Protein AF-A0A1V8UEJ9-F1 (afdb_monomer_lite)

Sequence (237 aa):
LPGARHLRNITELPPPSQLDIEWLPVLTHPNERILKLGNLIVNTSTPATTADAGTPSEKPKFSRFFSGNASKKRERLVLITSSARVIMAAAGGKEKKAKMDFSLHATGCSFRSFTNPQGLTAWCVDTRDKHITFEDPRATTSDPAGSKFSTQEWIEALESAREIAAAKSSVSGGSSLLEDSPADSLGGDAVPPMISQTRGMLRKDRGGGAIGVDDEGGGTKKRFSKRSSRSGLAAVF

Foldseek 3Di:
DDDDDDPPPPPDDPDADPVCVLLVVVQPDPPKHWLDKDKWFKWKDWPDDPPPPDDPDPDDPPPPPPPPCPRDGDIWIWTQMLLQKIFTHHPPSPDSDGPDMDHCPAPQWDKDWDQDPLRAIWMWITDPTIIMIIFHPPDDSVCNVVRVVVRVVVVVSSVNSVVSNVSVVVVVVPPPPPPPDPDDDDDDDDDDDDDDDDDDDDYDDDDDDDDDDDDDDDDDDDDDDDDDDDDDDDDDD

Secondary structure (DSSP, 8-state):
------------PPPPPHHHHHHGGG--STT--EEEEEEEEEEEE-------S--------STTTT-S-----EEEEEEEETTTEEEEEETTS-S--EEEEEETTSTT-EEEEEE-TTS-EEEEEE-SS-EEEEE-TT-BTTBHHHHHHHHHHHHHHHHHHHHHHHHHHHHHTT-TT------------------------------------------------------------

pLDDT: mean 72.81, std 24.84, range [32.22, 98.5]

Radius of gyration: 32.6 Å; chains: 1; bounding box: 106×45×96 Å

Structure (mmCIF, N/CA/C/O backbone):
data_AF-A0A1V8UEJ9-F1
#
_entry.id   AF-A0A1V8UEJ9-F1
#
loop_
_atom_site.group_PDB
_atom_site.id
_atom_site.type_symbol
_atom_site.label_atom_id
_atom_site.label_alt_id
_atom_site.label_comp_id
_atom_site.label_asym_id
_atom_site.label_entity_id
_atom_site.label_seq_id
_atom_site.pdbx_PDB_ins_code
_atom_site.Cartn_x
_atom_site.Cartn_y
_atom_site.Cartn_z
_atom_site.occupancy
_atom_site.B_iso_or_equiv
_atom_site.auth_seq_id
_atom_site.auth_comp_id
_atom_site.auth_asym_id
_atom_site.auth_atom_id
_atom_site.pdbx_PDB_model_num
ATOM 1 N N . LEU A 1 1 ? 11.192 19.772 -44.614 1.00 42.59 1 LEU A N 1
ATOM 2 C CA . LEU A 1 1 ? 10.786 18.455 -44.070 1.00 42.59 1 LEU A CA 1
ATOM 3 C C . LEU A 1 1 ? 10.689 18.604 -42.557 1.00 42.59 1 LEU A C 1
ATOM 5 O O . LEU A 1 1 ? 11.696 18.972 -41.963 1.00 42.59 1 LEU A O 1
ATOM 9 N N . PRO A 1 2 ? 9.497 18.491 -41.948 1.00 39.44 2 PRO A N 1
ATOM 10 C CA . PRO A 1 2 ? 9.334 18.783 -40.531 1.00 39.44 2 PRO A CA 1
ATOM 11 C C . PRO A 1 2 ? 9.970 17.669 -39.696 1.00 39.44 2 PRO A C 1
ATOM 13 O O . PRO A 1 2 ? 9.813 16.487 -39.995 1.00 39.44 2 PRO A O 1
ATOM 16 N N . GLY A 1 3 ? 10.727 18.083 -38.680 1.00 42.97 3 GLY A N 1
ATOM 17 C CA . GLY A 1 3 ? 11.513 17.219 -37.812 1.00 42.97 3 GLY A CA 1
ATOM 18 C C . GLY A 1 3 ? 10.667 16.163 -37.111 1.00 42.97 3 GLY A C 1
ATOM 19 O O . GLY A 1 3 ? 9.642 16.467 -36.496 1.00 42.97 3 GLY A O 1
ATOM 20 N N . ALA A 1 4 ? 11.139 14.921 -37.196 1.00 45.22 4 ALA A N 1
ATOM 21 C CA . ALA A 1 4 ? 10.639 13.808 -36.417 1.00 45.22 4 ALA A CA 1
ATOM 22 C C . ALA A 1 4 ? 10.665 14.190 -34.932 1.00 45.22 4 ALA A C 1
ATOM 24 O O . ALA A 1 4 ? 11.723 14.430 -34.346 1.00 45.22 4 ALA A O 1
ATOM 25 N N . ARG A 1 5 ? 9.476 14.279 -34.328 1.00 47.50 5 ARG A N 1
ATOM 26 C CA . ARG A 1 5 ? 9.332 14.387 -32.880 1.00 47.50 5 ARG A CA 1
ATOM 27 C C . ARG A 1 5 ? 9.938 13.130 -32.276 1.00 47.50 5 ARG A C 1
ATOM 29 O O . ARG A 1 5 ? 9.388 12.043 -32.398 1.00 47.50 5 ARG A O 1
ATOM 36 N N . HIS A 1 6 ? 11.093 13.293 -31.658 1.00 42.78 6 HIS A N 1
ATOM 37 C CA . HIS A 1 6 ? 11.748 12.263 -30.880 1.00 42.78 6 HIS A CA 1
ATOM 38 C C . HIS A 1 6 ? 10.795 11.815 -29.760 1.00 42.78 6 HIS A C 1
ATOM 40 O O . HIS A 1 6 ? 10.478 12.589 -28.855 1.00 42.78 6 HIS A O 1
ATOM 46 N N . LEU A 1 7 ? 10.286 10.586 -29.868 1.00 48.19 7 LEU A N 1
ATOM 47 C CA . LEU A 1 7 ? 9.413 9.948 -28.886 1.00 48.19 7 LEU A CA 1
ATOM 48 C C . LEU A 1 7 ? 10.224 9.621 -27.622 1.00 48.19 7 LEU A C 1
ATOM 50 O O . LEU A 1 7 ? 10.616 8.481 -27.393 1.00 48.19 7 LEU A O 1
ATOM 54 N N . ARG A 1 8 ? 10.487 10.629 -26.782 1.00 49.22 8 ARG A N 1
ATOM 55 C CA . ARG A 1 8 ? 11.002 10.439 -25.415 1.00 49.22 8 ARG A CA 1
ATOM 56 C C . ARG A 1 8 ? 9.865 10.080 -24.464 1.00 49.22 8 ARG A C 1
ATOM 58 O O . ARG A 1 8 ? 9.589 10.810 -23.524 1.00 49.22 8 ARG A O 1
ATOM 65 N N . ASN A 1 9 ? 9.206 8.955 -24.715 1.00 44.53 9 ASN A N 1
ATOM 66 C CA . ASN A 1 9 ? 8.225 8.392 -23.786 1.00 44.53 9 ASN A CA 1
ATOM 67 C C . ASN A 1 9 ? 8.615 6.973 -23.360 1.00 44.53 9 ASN A C 1
ATOM 69 O O . ASN A 1 9 ? 7.759 6.153 -23.044 1.00 44.53 9 ASN A O 1
ATOM 73 N N . ILE A 1 10 ? 9.918 6.690 -23.282 1.00 49.12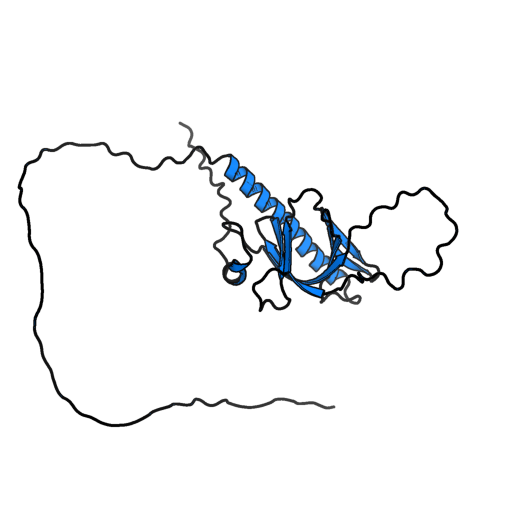 10 ILE A N 1
ATOM 74 C CA . ILE A 1 10 ? 10.381 5.707 -22.308 1.00 49.12 10 ILE A CA 1
ATOM 75 C C . ILE A 1 10 ? 10.173 6.412 -20.969 1.00 49.12 10 ILE A C 1
ATOM 77 O O . ILE A 1 10 ? 10.939 7.306 -20.615 1.00 49.12 10 ILE A O 1
ATOM 81 N N . THR A 1 11 ? 9.094 6.093 -20.254 1.00 56.47 11 THR A N 1
ATOM 82 C CA . THR A 1 11 ? 8.988 6.419 -18.828 1.00 56.47 11 THR A CA 1
ATOM 83 C C . THR A 1 11 ? 10.052 5.588 -18.117 1.00 56.47 11 THR A C 1
ATOM 85 O O . THR A 1 11 ? 9.772 4.517 -17.573 1.00 56.47 11 THR A O 1
ATOM 88 N N . GLU A 1 12 ? 11.306 6.014 -18.247 1.00 63.09 12 GLU A N 1
ATOM 89 C CA . GLU A 1 12 ? 12.455 5.361 -17.655 1.00 63.09 12 GLU A CA 1
ATOM 90 C C . GLU A 1 12 ? 12.319 5.564 -16.154 1.00 63.09 12 GLU A C 1
ATOM 92 O O . GLU A 1 12 ? 12.477 6.667 -15.628 1.00 63.09 12 GLU A O 1
ATOM 97 N N . LEU A 1 13 ? 11.906 4.501 -15.463 1.00 70.31 13 LEU A N 1
ATOM 98 C CA . LEU A 1 13 ? 11.942 4.498 -14.012 1.00 70.31 13 LEU A CA 1
ATOM 99 C C . LEU A 1 13 ? 13.371 4.804 -13.572 1.00 70.31 13 LEU A C 1
ATOM 101 O O . LEU A 1 13 ? 14.307 4.323 -14.220 1.00 70.31 13 LEU A O 1
ATOM 105 N N . PRO A 1 14 ? 13.551 5.541 -12.463 1.00 81.69 14 PRO A N 1
ATOM 106 C CA . PRO A 1 14 ? 14.883 5.841 -11.972 1.00 81.69 14 PRO A CA 1
ATOM 107 C C . PRO A 1 14 ? 15.704 4.548 -11.825 1.00 81.69 14 PRO A C 1
ATOM 109 O O . PRO A 1 14 ? 15.132 3.455 -11.643 1.00 81.69 14 PRO A O 1
ATOM 112 N N . PRO A 1 15 ? 17.044 4.641 -11.893 1.00 87.06 15 PRO A N 1
ATOM 113 C CA . PRO A 1 15 ? 17.915 3.512 -11.600 1.00 87.06 15 PRO A CA 1
ATOM 114 C C . PRO A 1 15 ? 17.491 2.807 -10.297 1.00 87.06 15 PRO A C 1
ATOM 116 O O . PRO A 1 15 ? 16.988 3.479 -9.391 1.00 87.06 15 PRO A O 1
ATOM 119 N N . PRO A 1 16 ? 17.641 1.471 -10.191 1.00 90.00 16 PRO A N 1
ATOM 120 C CA . PRO A 1 16 ? 17.267 0.742 -8.983 1.00 90.00 16 PRO A CA 1
ATOM 121 C C . PRO A 1 16 ? 17.910 1.364 -7.744 1.00 90.00 16 PRO A C 1
ATOM 123 O O . PRO A 1 16 ? 19.121 1.580 -7.697 1.00 90.00 16 PRO A O 1
ATOM 126 N N . SER A 1 17 ? 17.092 1.653 -6.742 1.00 93.44 17 SER A N 1
ATOM 127 C CA . SER A 1 17 ? 17.563 2.144 -5.455 1.00 93.44 17 SER A CA 1
ATOM 128 C C . SER A 1 17 ? 18.215 1.021 -4.644 1.00 93.44 17 SER A C 1
ATOM 130 O O . SER A 1 17 ? 18.014 -0.168 -4.905 1.00 93.44 17 SER A O 1
ATOM 132 N N . GLN A 1 18 ? 18.947 1.384 -3.588 1.00 93.94 18 GLN A N 1
ATOM 133 C CA . GLN A 1 18 ? 19.490 0.398 -2.649 1.00 93.94 18 GLN A CA 1
ATOM 134 C C . GLN A 1 18 ? 18.387 -0.469 -2.019 1.00 93.94 18 GLN A C 1
ATOM 136 O O . GLN A 1 18 ? 18.597 -1.661 -1.807 1.00 93.94 18 GLN A O 1
ATOM 141 N N . LEU A 1 19 ? 17.213 0.115 -1.749 1.00 94.00 19 LEU A N 1
ATOM 142 C CA . LEU A 1 19 ? 16.059 -0.618 -1.224 1.00 94.00 19 LEU A CA 1
ATOM 143 C C . LEU A 1 19 ? 15.544 -1.643 -2.234 1.00 94.00 19 LEU A C 1
ATOM 145 O O . LEU A 1 19 ? 15.238 -2.766 -1.842 1.00 94.00 19 LEU A O 1
ATOM 149 N N . ASP A 1 20 ? 15.496 -1.288 -3.521 1.00 95.19 20 ASP A N 1
ATOM 150 C CA . ASP A 1 20 ? 15.096 -2.225 -4.574 1.00 95.19 20 ASP A CA 1
ATOM 151 C C . ASP A 1 20 ? 16.034 -3.427 -4.602 1.00 95.19 20 ASP A C 1
ATOM 153 O O . ASP A 1 20 ? 15.564 -4.559 -4.588 1.00 95.19 20 ASP A O 1
ATOM 157 N N . ILE A 1 21 ? 17.349 -3.176 -4.554 1.00 94.94 21 ILE A N 1
ATOM 158 C CA . ILE A 1 21 ? 18.391 -4.212 -4.546 1.00 94.94 21 ILE A CA 1
ATOM 159 C C . ILE A 1 21 ? 18.230 -5.140 -3.336 1.00 94.94 21 ILE A C 1
ATOM 161 O O . ILE A 1 21 ? 18.253 -6.363 -3.470 1.00 94.94 21 ILE A O 1
ATOM 165 N N . GLU A 1 22 ? 18.036 -4.565 -2.150 1.00 95.88 22 GLU A N 1
ATOM 166 C CA . GLU A 1 22 ? 17.888 -5.311 -0.897 1.00 95.88 22 GLU A CA 1
ATOM 167 C C . GLU A 1 22 ? 16.649 -6.223 -0.892 1.00 95.88 22 GLU A C 1
ATOM 169 O O . GLU A 1 22 ? 16.641 -7.281 -0.259 1.00 95.88 22 GLU A O 1
ATOM 174 N N . TRP A 1 23 ? 15.592 -5.809 -1.588 1.00 96.62 23 TRP A N 1
ATOM 175 C CA . TRP A 1 23 ? 14.312 -6.508 -1.657 1.00 96.62 23 TRP A CA 1
ATOM 176 C C . TRP A 1 23 ? 14.087 -7.250 -2.978 1.00 96.62 23 TRP A C 1
ATOM 178 O O . TRP A 1 23 ? 13.028 -7.855 -3.143 1.00 96.62 23 TRP A O 1
ATOM 188 N N 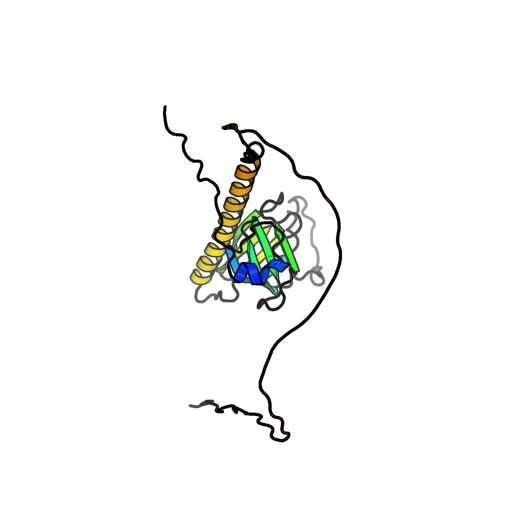. LEU A 1 24 ? 15.092 -7.317 -3.861 1.00 95.00 24 LEU A N 1
ATOM 189 C CA . LEU A 1 24 ? 15.041 -8.064 -5.125 1.00 95.00 24 LEU A CA 1
ATOM 190 C C . LEU A 1 24 ? 14.421 -9.467 -5.010 1.00 95.00 24 LEU A C 1
ATOM 192 O O . LEU A 1 24 ? 13.624 -9.800 -5.881 1.00 95.00 24 LEU A O 1
ATOM 196 N N . PRO A 1 25 ? 14.677 -10.283 -3.961 1.00 95.94 25 PRO A N 1
ATOM 197 C CA . PRO A 1 25 ? 14.089 -11.622 -3.861 1.00 95.94 25 PRO A CA 1
ATOM 198 C C . PRO A 1 25 ? 12.552 -11.681 -3.873 1.00 95.94 25 PRO A C 1
ATOM 200 O O . PRO A 1 25 ? 11.995 -12.752 -4.106 1.00 95.94 25 PRO A O 1
ATOM 203 N N . VAL A 1 26 ? 11.854 -10.570 -3.597 1.00 96.75 26 VAL A N 1
ATOM 204 C CA . VAL A 1 26 ? 10.381 -10.489 -3.668 1.00 96.75 26 VAL A CA 1
ATOM 205 C C . VAL A 1 26 ? 9.871 -9.643 -4.843 1.00 96.75 26 VAL A C 1
ATOM 207 O O . VAL A 1 26 ? 8.667 -9.647 -5.125 1.00 96.75 26 VAL A O 1
ATOM 210 N N . LEU A 1 27 ? 10.766 -8.939 -5.542 1.00 96.31 27 LEU A N 1
ATOM 211 C CA . LEU A 1 27 ? 10.461 -8.183 -6.754 1.00 96.31 27 LEU A CA 1
ATOM 212 C C . LEU A 1 27 ? 10.552 -9.140 -7.946 1.00 96.31 27 LEU A C 1
ATOM 214 O O . LEU A 1 27 ? 11.633 -9.557 -8.350 1.00 96.31 27 LEU A O 1
ATOM 218 N N . THR A 1 28 ? 9.401 -9.549 -8.469 1.00 94.69 28 THR A N 1
ATOM 219 C CA . THR A 1 28 ? 9.308 -10.623 -9.471 1.00 94.69 28 THR A CA 1
ATOM 220 C C . THR A 1 28 ? 9.119 -10.101 -10.889 1.00 94.69 28 THR A C 1
ATOM 222 O O . THR A 1 28 ? 9.133 -10.891 -11.829 1.00 94.69 28 THR A O 1
ATOM 225 N N . HIS A 1 29 ? 8.936 -8.789 -11.060 1.00 92.12 29 HIS A N 1
ATOM 226 C CA . HIS A 1 29 ? 8.740 -8.167 -12.365 1.00 92.12 29 HIS A CA 1
ATOM 227 C C . HIS A 1 29 ? 10.010 -7.436 -12.823 1.00 92.12 29 HIS A C 1
ATOM 229 O O . HIS A 1 29 ? 10.740 -6.868 -12.004 1.00 92.12 29 HIS A O 1
ATOM 235 N N . PRO A 1 30 ? 10.278 -7.396 -14.140 1.00 88.25 30 PRO A N 1
ATOM 236 C CA . PRO A 1 30 ? 11.409 -6.650 -14.670 1.00 88.25 30 PRO A CA 1
ATOM 237 C C . PRO A 1 30 ? 11.233 -5.157 -14.386 1.00 88.25 30 PRO A C 1
ATOM 239 O O . PRO A 1 30 ? 10.143 -4.600 -14.539 1.00 88.25 30 PRO A O 1
ATOM 242 N N . ASN A 1 31 ? 12.319 -4.496 -13.981 1.00 88.88 31 ASN A N 1
ATOM 243 C CA . ASN A 1 31 ? 12.317 -3.071 -13.640 1.00 88.88 31 ASN A CA 1
ATOM 244 C C . ASN A 1 31 ? 11.238 -2.680 -12.608 1.00 88.88 31 ASN A C 1
ATOM 246 O O . ASN A 1 31 ? 10.694 -1.571 -12.632 1.00 88.88 31 ASN A O 1
ATOM 250 N N . GLU A 1 32 ? 10.911 -3.598 -11.698 1.00 93.81 32 GLU A N 1
ATOM 251 C CA . GLU A 1 32 ? 10.069 -3.311 -10.543 1.00 93.81 32 GLU A CA 1
ATOM 252 C C . GLU A 1 32 ? 10.840 -2.402 -9.569 1.00 93.81 32 GLU A C 1
ATOM 254 O O . GLU A 1 32 ? 12.060 -2.511 -9.410 1.00 93.81 32 GLU A O 1
ATOM 259 N N . ARG A 1 33 ? 10.133 -1.431 -8.990 1.00 95.38 33 ARG A N 1
ATOM 260 C CA . ARG A 1 33 ? 10.658 -0.444 -8.035 1.00 95.38 33 ARG A CA 1
ATOM 261 C C . ARG A 1 33 ? 9.722 -0.362 -6.850 1.00 95.38 33 ARG A C 1
ATOM 263 O O . ARG A 1 33 ? 8.510 -0.438 -7.040 1.00 95.38 33 ARG A O 1
ATOM 270 N N . ILE A 1 34 ? 10.261 -0.175 -5.660 1.00 97.19 34 ILE A N 1
ATOM 271 C CA . ILE A 1 34 ? 9.509 0.050 -4.434 1.00 97.19 34 ILE A CA 1
ATOM 272 C C . ILE A 1 34 ? 9.177 1.538 -4.353 1.00 97.19 34 ILE A C 1
ATOM 274 O O . ILE A 1 34 ? 10.065 2.382 -4.301 1.00 97.19 34 ILE A O 1
ATOM 278 N N . LEU A 1 35 ? 7.885 1.855 -4.346 1.00 96.62 35 LEU A N 1
ATOM 279 C CA . LEU A 1 35 ? 7.382 3.228 -4.269 1.00 96.62 35 LEU A CA 1
ATOM 280 C C . LEU A 1 35 ? 7.164 3.668 -2.822 1.00 96.62 35 LEU A C 1
ATOM 282 O O . LEU A 1 35 ? 7.431 4.810 -2.463 1.00 96.62 35 LEU A O 1
ATOM 286 N N . LYS A 1 36 ? 6.688 2.749 -1.977 1.00 97.62 36 LYS A N 1
ATOM 287 C CA . LYS A 1 36 ? 6.493 2.988 -0.545 1.00 97.62 36 LYS A CA 1
ATOM 288 C C . LYS A 1 36 ? 6.748 1.706 0.232 1.00 97.62 36 LYS A C 1
ATOM 290 O O . LYS A 1 36 ? 6.365 0.621 -0.205 1.00 97.62 36 LYS A O 1
ATOM 295 N N . LEU A 1 37 ? 7.405 1.842 1.378 1.00 97.50 37 LEU A N 1
ATOM 296 C CA . LEU A 1 37 ? 7.761 0.743 2.268 1.00 97.50 37 LEU A CA 1
ATOM 297 C C . LEU A 1 37 ? 7.589 1.193 3.719 1.00 97.50 37 LEU A C 1
ATOM 299 O O . LEU A 1 37 ? 8.044 2.272 4.090 1.00 97.50 37 LEU A O 1
ATOM 303 N N . GLY A 1 38 ? 6.950 0.370 4.548 1.00 97.88 38 GLY A N 1
ATOM 304 C CA . GLY A 1 38 ? 6.745 0.698 5.958 1.00 97.88 38 GLY A CA 1
ATOM 305 C C . GLY A 1 38 ? 6.062 -0.411 6.746 1.00 97.88 38 GLY A C 1
ATOM 306 O O . GLY A 1 38 ? 5.423 -1.292 6.172 1.00 97.88 38 GLY A O 1
ATOM 307 N N . ASN A 1 39 ? 6.224 -0.393 8.070 1.00 97.75 39 ASN A N 1
ATOM 308 C CA . ASN A 1 39 ? 5.518 -1.326 8.944 1.00 97.75 39 ASN A CA 1
ATOM 309 C C . ASN A 1 39 ? 4.078 -0.849 9.150 1.00 97.75 39 ASN A C 1
ATOM 311 O O . ASN A 1 39 ? 3.858 0.310 9.492 1.00 97.75 39 ASN A O 1
ATOM 315 N N . LEU A 1 40 ? 3.119 -1.755 8.979 1.00 97.88 40 LEU A N 1
ATOM 316 C CA . LEU A 1 40 ? 1.701 -1.521 9.229 1.00 97.88 40 LEU A CA 1
ATOM 317 C C . LEU A 1 40 ? 1.122 -2.658 10.065 1.00 97.88 40 LEU A C 1
ATOM 319 O O . LEU A 1 40 ? 1.559 -3.811 9.977 1.00 97.88 40 LEU A O 1
ATOM 323 N N . ILE A 1 41 ? 0.104 -2.343 10.857 1.00 97.19 41 ILE A N 1
ATOM 324 C CA . ILE A 1 41 ? -0.739 -3.349 11.493 1.00 97.19 41 ILE A CA 1
ATOM 325 C C . ILE A 1 41 ? -1.719 -3.839 10.430 1.00 97.19 41 ILE A C 1
ATOM 327 O O . ILE A 1 41 ? -2.565 -3.086 9.953 1.00 97.19 41 ILE A O 1
ATOM 331 N N . VAL A 1 42 ? -1.595 -5.110 10.055 1.00 97.06 42 VAL A N 1
ATOM 332 C CA . VAL A 1 42 ? -2.415 -5.736 9.018 1.00 97.06 42 VAL A CA 1
ATOM 333 C C . VAL A 1 42 ? -3.435 -6.659 9.651 1.00 97.06 42 VAL A C 1
ATOM 335 O O . VAL A 1 42 ? -3.087 -7.531 10.452 1.00 97.06 42 VAL A O 1
ATOM 338 N N . ASN A 1 43 ? -4.688 -6.508 9.241 1.00 95.50 43 ASN A N 1
ATOM 339 C CA . ASN A 1 43 ? -5.751 -7.445 9.548 1.00 95.50 43 ASN A CA 1
ATOM 340 C C . ASN A 1 43 ? -6.262 -8.097 8.265 1.00 95.50 43 ASN A C 1
ATOM 342 O O . ASN A 1 43 ? -6.515 -7.407 7.286 1.00 95.50 43 ASN A O 1
ATOM 346 N N . THR A 1 44 ? -6.458 -9.412 8.265 1.00 93.38 44 THR A N 1
ATOM 347 C CA . THR A 1 44 ? -7.014 -10.132 7.112 1.00 93.38 44 THR A CA 1
ATOM 348 C C . THR A 1 44 ? -8.260 -10.883 7.542 1.00 93.38 44 THR A C 1
ATOM 350 O O . THR A 1 44 ? -8.227 -11.660 8.497 1.00 93.38 44 THR A O 1
ATOM 353 N N . SER A 1 45 ? -9.349 -10.666 6.817 1.00 90.69 45 SER A N 1
ATOM 354 C CA . SER A 1 45 ? -10.640 -11.324 7.008 1.00 90.69 45 SER A CA 1
ATOM 355 C C . SER A 1 45 ? -11.201 -11.769 5.660 1.00 90.69 45 SER A C 1
ATOM 357 O O . SER A 1 45 ? -10.704 -11.359 4.613 1.00 90.69 45 SER A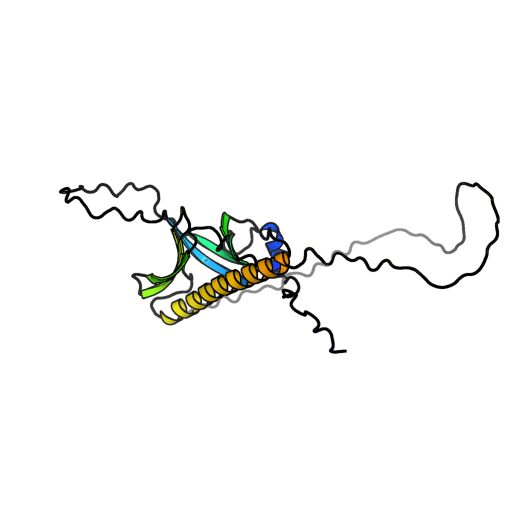 O 1
ATOM 359 N N . THR A 1 46 ? -12.206 -12.638 5.660 1.00 85.44 46 THR A N 1
ATOM 360 C CA . THR A 1 46 ? -12.991 -12.905 4.450 1.00 85.44 46 THR A CA 1
ATOM 361 C C . THR A 1 46 ? -13.905 -11.710 4.178 1.00 85.44 46 THR A C 1
ATOM 363 O O . THR A 1 46 ? -14.437 -11.152 5.143 1.00 85.44 46 THR A O 1
ATOM 366 N N . PRO A 1 47 ? -14.117 -11.315 2.912 1.00 72.94 47 PRO A N 1
ATOM 367 C CA . PRO A 1 47 ? -15.057 -10.257 2.586 1.00 72.94 47 PRO A CA 1
ATOM 368 C C . PRO A 1 47 ? -16.434 -10.647 3.124 1.00 72.94 47 PRO A C 1
ATOM 370 O O . PRO A 1 47 ? -16.847 -11.806 3.028 1.00 72.94 47 PRO A O 1
ATOM 373 N N . ALA A 1 48 ? -17.121 -9.696 3.753 1.00 64.38 48 ALA A N 1
ATOM 374 C CA . ALA A 1 48 ? -18.477 -9.925 4.216 1.00 64.38 48 ALA A CA 1
ATOM 375 C C . ALA A 1 48 ? -19.353 -10.170 2.983 1.00 64.38 48 ALA A C 1
ATOM 377 O O . ALA A 1 48 ? -19.612 -9.250 2.212 1.00 64.38 48 ALA A O 1
ATOM 378 N N . THR A 1 49 ? -19.804 -11.408 2.781 1.00 53.81 49 THR A N 1
ATOM 379 C CA . THR A 1 49 ? -20.940 -11.662 1.898 1.00 53.81 49 THR A CA 1
ATOM 380 C C . THR A 1 49 ? -22.093 -10.841 2.449 1.00 53.81 49 THR A C 1
ATOM 382 O O . THR A 1 49 ? -22.511 -11.070 3.586 1.00 53.81 49 THR A O 1
ATOM 385 N N . THR A 1 50 ? -22.564 -9.860 1.682 1.00 49.09 50 THR A N 1
ATOM 386 C CA . THR A 1 50 ? -23.839 -9.192 1.932 1.00 49.09 50 THR A CA 1
ATOM 387 C C . THR A 1 50 ? -24.894 -10.285 2.030 1.00 49.09 50 THR A C 1
ATOM 389 O O . THR A 1 50 ? -25.298 -10.853 1.017 1.00 49.09 50 THR A O 1
ATOM 392 N N . ALA A 1 51 ? -25.253 -10.665 3.257 1.00 46.03 51 ALA A N 1
ATOM 393 C CA . ALA A 1 51 ? -26.381 -11.540 3.493 1.00 46.03 51 ALA A CA 1
ATOM 394 C C . ALA A 1 51 ? -27.602 -10.787 2.974 1.00 46.03 51 ALA A C 1
ATOM 396 O O . ALA A 1 51 ? -27.886 -9.677 3.426 1.00 46.03 51 ALA A O 1
ATOM 397 N N . ASP A 1 52 ? -28.236 -11.374 1.969 1.00 38.84 52 ASP A N 1
ATOM 398 C CA . ASP A 1 52 ? -29.445 -10.866 1.355 1.00 38.84 52 ASP A CA 1
ATOM 399 C C . ASP A 1 52 ? -30.487 -10.578 2.446 1.00 38.84 52 ASP A C 1
ATOM 401 O O . ASP A 1 52 ? -30.758 -11.406 3.325 1.00 38.84 52 ASP A O 1
ATOM 405 N N . ALA A 1 53 ? -30.996 -9.351 2.448 1.00 48.50 53 ALA A N 1
ATOM 406 C CA . ALA A 1 53 ? -31.947 -8.870 3.431 1.00 48.50 53 ALA A CA 1
ATOM 407 C C . ALA A 1 53 ? -33.326 -9.443 3.096 1.00 48.50 53 ALA A C 1
ATOM 409 O O . ALA A 1 53 ? -34.113 -8.821 2.390 1.00 48.50 53 ALA A O 1
ATOM 410 N N . GLY A 1 54 ? -33.631 -10.638 3.600 1.00 43.69 54 GLY A N 1
ATOM 411 C CA . GLY A 1 54 ? -34.919 -11.253 3.303 1.00 43.69 54 GLY A CA 1
ATOM 412 C C . GLY A 1 54 ? -35.187 -12.557 4.032 1.00 43.69 54 GLY A C 1
ATOM 413 O O . GLY A 1 54 ? -35.313 -13.587 3.388 1.00 43.69 54 GLY A O 1
ATOM 414 N N . THR A 1 55 ? -35.268 -12.537 5.366 1.00 36.81 55 THR A N 1
ATOM 415 C CA . THR A 1 55 ? -36.153 -13.421 6.163 1.00 36.81 55 THR A CA 1
ATOM 416 C C . THR A 1 55 ? -36.035 -13.081 7.658 1.00 36.81 55 THR A C 1
ATOM 418 O O . THR A 1 55 ? -34.938 -13.151 8.216 1.00 36.81 55 THR A O 1
ATOM 421 N N . PRO A 1 56 ? -37.133 -12.725 8.355 1.00 46.62 56 PRO A N 1
ATOM 422 C CA . PRO A 1 56 ? -37.110 -12.511 9.795 1.00 46.62 56 PRO A CA 1
ATOM 423 C C . PRO A 1 56 ? -37.212 -13.873 10.492 1.00 46.62 56 PRO A C 1
ATOM 425 O O . PRO A 1 56 ? -38.289 -14.309 10.883 1.00 46.62 56 PRO A O 1
ATOM 428 N N . SER A 1 57 ? -36.091 -14.583 10.619 1.00 40.47 57 SER A N 1
ATOM 429 C CA . SER A 1 57 ? -36.025 -15.755 11.494 1.00 40.47 57 SER A CA 1
ATOM 430 C C . SER A 1 57 ? -35.715 -15.295 12.910 1.00 40.47 57 SER A C 1
ATOM 432 O O . SER A 1 57 ? -34.609 -14.836 13.209 1.00 40.47 57 SER A O 1
ATOM 434 N N . GLU A 1 58 ? -36.703 -15.439 13.786 1.00 45.19 58 GLU A N 1
ATOM 435 C CA . GLU A 1 58 ? -36.567 -15.254 15.221 1.00 45.19 58 GLU A CA 1
ATOM 436 C C . GLU A 1 58 ? -35.352 -16.013 15.780 1.00 45.19 58 GLU A C 1
ATOM 438 O O . GLU A 1 58 ? -35.186 -17.209 15.561 1.00 45.19 58 GLU A O 1
ATOM 443 N N . LYS A 1 59 ? -34.526 -15.280 16.537 1.00 52.69 59 LYS A N 1
ATOM 444 C CA . LYS A 1 59 ? -33.457 -15.744 17.440 1.00 52.69 59 LYS A CA 1
ATOM 445 C C . LYS A 1 59 ? -32.431 -16.739 16.865 1.00 52.69 59 LYS A C 1
ATOM 447 O O . LYS A 1 59 ? -32.677 -17.942 16.832 1.00 52.69 59 LYS A O 1
ATOM 452 N N . PRO A 1 60 ? -31.155 -16.319 16.807 1.00 47.91 60 PRO A N 1
ATOM 453 C CA . PRO A 1 60 ? -30.054 -17.207 17.128 1.00 47.91 60 PRO A CA 1
ATOM 454 C C . PRO A 1 60 ? -29.425 -16.799 18.461 1.00 47.91 60 PRO A C 1
ATOM 456 O O . PRO A 1 60 ? -28.732 -15.790 18.596 1.00 47.91 60 PRO A O 1
ATOM 459 N N . LYS A 1 61 ? -29.685 -17.657 19.448 1.00 51.44 61 LYS A N 1
ATOM 460 C CA . LYS A 1 61 ? -28.945 -17.828 20.701 1.00 51.44 61 LYS A CA 1
ATOM 461 C C . LYS A 1 61 ? -27.431 -17.800 20.433 1.00 51.44 61 LYS A C 1
ATOM 463 O O . LYS A 1 61 ? -26.983 -18.540 19.568 1.00 51.44 61 LYS A O 1
ATOM 468 N N . PHE A 1 62 ? -26.685 -16.967 21.168 1.00 52.25 62 PHE A N 1
ATOM 469 C CA . PHE A 1 62 ? -25.266 -17.053 21.591 1.00 52.25 62 PHE A CA 1
ATOM 470 C C . PHE A 1 62 ? -24.246 -17.961 20.842 1.00 52.25 62 PHE A C 1
ATOM 472 O O . PHE A 1 62 ? -23.275 -18.418 21.436 1.00 52.25 62 PHE A O 1
ATOM 479 N N . SER A 1 63 ? -24.365 -18.178 19.534 1.00 49.69 63 SER A N 1
ATOM 480 C CA . SER A 1 63 ? -23.472 -19.041 18.746 1.00 49.69 63 SER A CA 1
ATOM 481 C C . SER A 1 63 ? -22.448 -18.222 17.952 1.00 49.69 63 SER A C 1
ATOM 483 O O . SER A 1 63 ? -22.372 -18.315 16.727 1.00 49.69 63 SER A O 1
ATOM 485 N N . ARG A 1 64 ? -21.665 -17.372 18.630 1.00 54.56 64 ARG A N 1
ATOM 486 C CA . ARG A 1 64 ? -20.527 -16.665 17.998 1.00 54.56 64 ARG A CA 1
ATOM 487 C C . ARG A 1 64 ? -19.210 -16.707 18.777 1.00 54.56 64 ARG A C 1
ATOM 489 O O . ARG A 1 64 ? -18.246 -16.090 18.340 1.00 54.56 64 ARG A O 1
ATOM 496 N N . PHE A 1 65 ? -19.108 -17.500 19.843 1.00 49.56 65 PHE A N 1
ATOM 497 C CA . PHE A 1 65 ? -17.869 -17.617 20.630 1.00 49.56 65 PHE A CA 1
ATOM 498 C C . PHE A 1 65 ? -16.950 -18.798 20.251 1.00 49.56 65 PHE A C 1
ATOM 500 O O . PHE A 1 65 ? -16.072 -19.145 21.027 1.00 49.56 65 PHE A O 1
ATOM 507 N N . PHE A 1 66 ? -17.077 -19.362 19.038 1.00 46.22 66 PHE A N 1
ATOM 508 C CA . PHE A 1 66 ? -16.099 -20.312 18.462 1.00 46.22 66 PHE A CA 1
ATOM 509 C C . PHE A 1 66 ? -15.851 -20.100 16.952 1.00 46.22 66 PHE A C 1
ATOM 511 O O . PHE A 1 66 ? -15.573 -21.042 16.214 1.00 46.22 66 PHE A O 1
ATOM 518 N N . SER A 1 67 ? -15.939 -18.856 16.463 1.00 43.56 67 SER A N 1
ATOM 519 C CA . SER A 1 67 ? -15.519 -18.530 15.090 1.00 43.56 67 SER A CA 1
ATOM 520 C C . SER A 1 67 ? -13.987 -18.470 15.020 1.00 43.56 67 SER A C 1
ATOM 522 O O . SER A 1 67 ? -13.367 -17.466 15.369 1.00 43.56 67 SER A O 1
ATOM 524 N N . GLY A 1 68 ? -13.371 -19.577 14.604 1.00 41.06 68 GLY A N 1
ATOM 525 C CA . GLY A 1 68 ? -11.923 -19.821 14.554 1.00 41.06 68 GLY A CA 1
ATOM 526 C C . GLY A 1 68 ? -11.090 -18.948 13.605 1.00 41.06 68 GLY A C 1
ATOM 527 O O . GLY A 1 68 ? -9.918 -19.250 13.417 1.00 41.06 68 GLY A O 1
ATOM 528 N N . ASN A 1 69 ? -11.627 -17.848 13.072 1.00 42.25 69 ASN A N 1
ATOM 529 C CA . ASN A 1 69 ? -10.869 -16.838 12.330 1.00 42.25 69 ASN A CA 1
ATOM 530 C C . ASN A 1 69 ? -11.019 -15.458 12.986 1.00 42.25 69 ASN A C 1
ATOM 532 O O . ASN A 1 69 ? -11.357 -14.481 12.320 1.00 42.25 69 ASN A O 1
ATOM 536 N N . ALA A 1 70 ? -10.741 -15.357 14.292 1.00 44.16 70 ALA A N 1
ATOM 537 C CA . ALA A 1 70 ? -10.377 -14.071 14.882 1.00 44.16 70 ALA A CA 1
ATOM 538 C C . ALA A 1 70 ? -9.251 -13.493 14.018 1.00 44.16 70 ALA A C 1
ATOM 540 O O . ALA A 1 70 ? -8.148 -14.045 13.969 1.00 44.16 70 ALA A O 1
ATOM 541 N N . SER A 1 71 ? -9.577 -12.460 13.247 1.00 56.53 71 SER A N 1
ATOM 542 C CA . SER A 1 71 ? -8.703 -11.844 12.266 1.00 56.53 71 SER A CA 1
ATOM 543 C C . SER A 1 71 ? -7.462 -11.351 13.016 1.00 56.53 71 SER A C 1
ATOM 545 O O . SER A 1 71 ? -7.511 -10.375 13.768 1.00 56.53 71 SER A O 1
ATOM 547 N N . LYS A 1 72 ? -6.376 -12.135 12.957 1.00 76.00 72 LYS A N 1
ATOM 548 C CA . LYS A 1 72 ? -5.173 -11.869 13.748 1.00 76.00 72 LYS A CA 1
ATOM 549 C C . LYS A 1 72 ? -4.534 -10.616 13.170 1.00 76.00 72 LYS A C 1
ATOM 551 O O . LYS A 1 72 ? -3.846 -10.715 12.155 1.00 76.00 72 LYS A O 1
ATOM 556 N N . LYS A 1 73 ? -4.736 -9.477 13.838 1.00 91.00 73 LYS A N 1
ATOM 557 C CA . LYS A 1 73 ? -3.932 -8.273 13.625 1.00 91.00 73 LYS A CA 1
ATOM 558 C C . LYS A 1 73 ? -2.467 -8.651 13.808 1.00 91.00 73 LYS A C 1
ATOM 560 O O . LYS A 1 73 ? -2.086 -9.221 14.832 1.00 91.00 73 LYS A O 1
ATOM 565 N N . ARG A 1 74 ? -1.649 -8.401 12.794 1.00 95.19 74 ARG A N 1
ATOM 566 C CA . ARG A 1 74 ? -0.213 -8.662 12.840 1.00 95.19 74 ARG A CA 1
ATOM 567 C C . ARG A 1 74 ? 0.526 -7.509 12.204 1.00 95.19 74 ARG A C 1
ATOM 569 O O . ARG A 1 74 ? 0.161 -7.065 11.123 1.00 95.19 74 ARG A O 1
ATOM 576 N N . GLU A 1 75 ? 1.618 -7.101 12.825 1.00 96.62 75 GLU A N 1
ATOM 577 C CA . GLU A 1 75 ? 2.532 -6.168 12.188 1.00 96.62 75 GLU A CA 1
ATOM 578 C C . GLU A 1 75 ? 3.217 -6.841 10.988 1.00 96.62 75 GLU A C 1
ATOM 580 O O . GLU A 1 75 ? 3.645 -8.008 11.042 1.00 96.62 75 GLU A O 1
ATOM 585 N N . ARG A 1 76 ? 3.266 -6.125 9.869 1.00 97.38 76 ARG A N 1
ATOM 586 C CA . ARG A 1 76 ? 3.891 -6.548 8.615 1.00 97.38 76 ARG A CA 1
ATOM 587 C C . ARG A 1 76 ? 4.662 -5.389 8.030 1.00 97.38 76 ARG A C 1
ATOM 589 O O . ARG A 1 76 ? 4.217 -4.252 8.122 1.00 97.38 76 ARG A O 1
ATOM 596 N N . LEU A 1 77 ? 5.767 -5.704 7.368 1.00 98.06 77 LEU A N 1
ATOM 597 C CA . LEU A 1 77 ? 6.373 -4.747 6.462 1.00 98.06 77 LEU A CA 1
ATOM 598 C C . LEU A 1 77 ? 5.610 -4.799 5.139 1.00 98.06 77 LEU A C 1
ATOM 600 O O . LEU A 1 77 ? 5.518 -5.865 4.530 1.00 98.06 77 LEU A O 1
ATOM 604 N N . VAL A 1 78 ? 5.049 -3.672 4.723 1.00 98.38 78 VAL A N 1
ATOM 605 C CA . VAL A 1 78 ? 4.246 -3.531 3.508 1.00 98.38 78 VAL A CA 1
ATOM 606 C C . VAL A 1 78 ? 5.056 -2.771 2.471 1.00 98.38 78 VAL A C 1
ATOM 608 O O . VAL A 1 78 ? 5.631 -1.729 2.780 1.00 98.38 78 VAL A O 1
ATOM 611 N N . LEU A 1 79 ? 5.110 -3.311 1.257 1.00 98.50 79 LEU A N 1
ATOM 612 C CA . LEU A 1 79 ? 5.768 -2.723 0.101 1.00 98.50 79 LEU A CA 1
ATOM 613 C C . LEU A 1 79 ? 4.722 -2.489 -0.987 1.00 98.50 79 LEU A C 1
ATOM 615 O O . LEU A 1 79 ? 3.978 -3.409 -1.329 1.00 98.50 79 LEU A O 1
ATOM 619 N N . ILE A 1 80 ? 4.701 -1.287 -1.550 1.00 98.31 80 ILE A N 1
ATOM 620 C CA . ILE A 1 80 ? 3.966 -0.963 -2.775 1.00 98.31 80 ILE A CA 1
ATOM 621 C C . ILE A 1 80 ? 4.979 -0.852 -3.905 1.00 98.31 80 ILE A C 1
ATOM 623 O O . ILE A 1 80 ? 5.965 -0.123 -3.774 1.00 98.31 80 ILE A O 1
ATOM 627 N N . THR A 1 81 ? 4.746 -1.559 -5.009 1.00 97.81 81 THR A N 1
ATOM 628 C CA . THR A 1 81 ? 5.684 -1.603 -6.136 1.00 97.81 81 THR A CA 1
ATOM 629 C C . THR A 1 81 ? 5.136 -0.954 -7.405 1.00 97.81 81 THR A C 1
ATOM 631 O O . THR A 1 81 ? 3.928 -0.884 -7.626 1.00 97.81 81 THR A O 1
ATOM 634 N N . SER A 1 82 ? 6.039 -0.549 -8.300 1.00 96.06 82 SER A N 1
ATOM 635 C CA . SER A 1 82 ? 5.747 0.039 -9.615 1.00 96.06 82 SER A CA 1
ATOM 636 C C . SER A 1 82 ? 5.111 -0.927 -10.625 1.00 96.06 82 SER A C 1
ATOM 638 O O . SER A 1 82 ? 4.876 -0.548 -11.772 1.00 96.06 82 SER A O 1
ATOM 640 N N . SER A 1 83 ? 4.856 -2.173 -10.220 1.00 95.88 83 SER A N 1
ATOM 641 C CA . SER A 1 83 ? 4.086 -3.170 -10.974 1.00 95.88 83 SER A CA 1
ATOM 642 C C . SER A 1 83 ? 2.655 -3.309 -10.439 1.00 95.88 83 SER A C 1
ATOM 644 O O . SER A 1 83 ? 1.999 -4.320 -10.687 1.00 95.88 83 SER A O 1
ATOM 646 N N . ALA A 1 84 ? 2.174 -2.314 -9.682 1.00 97.06 84 ALA A N 1
ATOM 647 C CA . ALA A 1 84 ? 0.868 -2.316 -9.027 1.00 97.06 84 ALA A CA 1
ATOM 648 C C . ALA A 1 84 ? 0.667 -3.537 -8.113 1.00 97.06 84 ALA A C 1
ATOM 650 O O . ALA A 1 84 ? -0.396 -4.164 -8.109 1.00 97.06 84 ALA A O 1
ATOM 651 N N . ARG A 1 85 ? 1.704 -3.901 -7.347 1.00 97.38 85 ARG A N 1
ATOM 652 C CA . ARG A 1 85 ? 1.651 -4.987 -6.360 1.00 97.38 85 ARG A CA 1
ATOM 653 C C . ARG A 1 85 ? 1.790 -4.444 -4.953 1.00 97.38 85 ARG A C 1
ATOM 655 O O . ARG A 1 85 ? 2.566 -3.523 -4.700 1.00 97.38 85 ARG A O 1
ATOM 662 N N . VAL A 1 86 ? 1.064 -5.076 -4.039 1.00 98.19 86 VAL A N 1
ATOM 663 C CA . VAL A 1 86 ? 1.255 -4.918 -2.601 1.00 98.19 86 VAL A CA 1
ATOM 664 C C . VAL A 1 86 ? 1.853 -6.212 -2.079 1.00 98.19 86 VAL A C 1
ATOM 666 O O . VAL A 1 86 ? 1.261 -7.2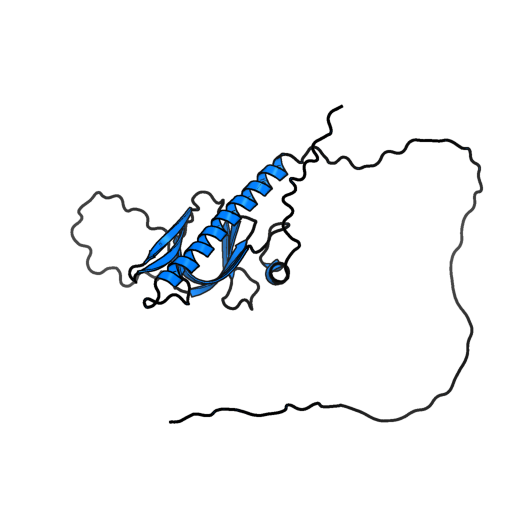81 -2.230 1.00 98.19 86 VAL A O 1
ATOM 669 N N . ILE A 1 87 ? 3.031 -6.119 -1.473 1.00 98.25 87 ILE A N 1
ATOM 670 C CA . ILE A 1 87 ? 3.761 -7.252 -0.907 1.00 98.25 87 ILE A CA 1
ATOM 671 C C . ILE A 1 87 ? 3.845 -7.056 0.602 1.00 98.25 87 ILE A C 1
ATOM 673 O O . ILE A 1 87 ? 4.204 -5.986 1.086 1.00 98.25 87 ILE A O 1
ATOM 677 N N . MET A 1 88 ? 3.540 -8.103 1.360 1.00 97.75 88 MET A N 1
ATOM 678 C CA . MET A 1 88 ? 3.636 -8.119 2.815 1.00 97.75 88 MET A CA 1
ATOM 679 C C . MET A 1 88 ? 4.703 -9.111 3.257 1.00 97.75 88 MET A C 1
ATOM 681 O O . MET A 1 88 ? 4.589 -10.315 3.021 1.00 97.75 88 MET A O 1
ATOM 685 N N . ALA A 1 89 ? 5.716 -8.616 3.954 1.00 97.50 89 ALA A N 1
ATOM 686 C CA . ALA A 1 89 ? 6.804 -9.393 4.527 1.00 97.50 89 ALA A CA 1
ATOM 687 C C . ALA A 1 89 ? 6.741 -9.394 6.063 1.00 97.50 89 ALA A C 1
ATOM 689 O O . ALA A 1 89 ? 5.881 -8.763 6.690 1.00 97.50 89 ALA A O 1
ATOM 690 N N . ALA A 1 90 ? 7.650 -10.139 6.695 1.00 96.44 90 ALA A N 1
ATOM 691 C CA . ALA A 1 90 ? 7.832 -10.048 8.140 1.00 96.44 90 ALA A CA 1
ATOM 692 C C . ALA A 1 90 ? 8.216 -8.609 8.542 1.00 96.44 90 ALA A C 1
ATOM 694 O O . ALA A 1 90 ? 9.010 -7.960 7.859 1.00 96.44 90 ALA A O 1
ATOM 695 N N . ALA A 1 91 ? 7.648 -8.115 9.646 1.00 94.19 91 ALA A N 1
ATOM 696 C CA . ALA A 1 91 ? 7.963 -6.787 10.170 1.00 94.19 91 ALA A CA 1
ATOM 697 C C . ALA A 1 91 ? 9.469 -6.633 10.458 1.00 94.19 91 ALA A C 1
ATOM 699 O O . ALA A 1 91 ? 10.167 -7.606 10.760 1.00 94.19 91 ALA A O 1
ATOM 700 N N . GLY A 1 92 ? 9.979 -5.406 10.341 1.00 89.88 92 GLY A N 1
ATOM 701 C CA . GLY A 1 92 ? 11.393 -5.092 10.591 1.00 89.88 92 GLY A CA 1
ATOM 702 C C . GLY A 1 92 ? 12.367 -5.532 9.491 1.00 89.88 92 GLY A C 1
ATOM 703 O O . GLY A 1 92 ? 13.566 -5.307 9.619 1.00 89.88 92 GLY A O 1
ATOM 704 N N . GLY A 1 93 ? 11.884 -6.158 8.413 1.00 89.69 93 GLY A N 1
ATOM 705 C CA . GLY A 1 93 ? 12.623 -6.287 7.158 1.00 89.69 93 GLY A CA 1
ATOM 706 C C . GLY A 1 93 ? 13.816 -7.244 7.141 1.00 89.69 93 GLY A C 1
ATOM 707 O O . GLY A 1 93 ? 14.500 -7.314 6.129 1.00 89.69 93 GLY A O 1
ATOM 708 N N . LYS A 1 94 ? 14.077 -8.009 8.205 1.00 92.44 94 LYS A N 1
ATOM 709 C CA . LYS A 1 94 ? 15.210 -8.956 8.249 1.00 92.44 94 LYS A CA 1
ATOM 710 C C . LYS A 1 94 ? 15.045 -10.142 7.289 1.00 92.44 94 LYS A C 1
ATOM 712 O O . LYS A 1 94 ? 16.028 -10.666 6.781 1.00 92.44 94 LYS A O 1
ATOM 717 N N . GLU A 1 95 ? 13.805 -10.566 7.049 1.00 93.31 95 GLU A N 1
ATOM 718 C CA . GLU A 1 95 ? 13.460 -11.670 6.148 1.00 93.31 95 GLU A CA 1
ATOM 719 C C . GLU A 1 95 ? 12.957 -11.099 4.812 1.00 93.31 95 GLU A C 1
ATOM 721 O O . GLU A 1 95 ? 11.852 -10.556 4.746 1.00 93.31 95 GLU A O 1
ATOM 726 N N . LYS A 1 96 ? 13.741 -11.246 3.735 1.00 95.19 96 LYS A N 1
ATOM 727 C CA . LYS A 1 96 ? 13.370 -10.823 2.369 1.00 95.19 96 LYS A CA 1
ATOM 728 C C . LYS A 1 96 ? 12.454 -11.840 1.693 1.00 95.19 96 LYS A C 1
ATOM 730 O O . LYS A 1 96 ? 12.769 -12.391 0.645 1.00 95.19 96 LYS A O 1
ATOM 735 N N . LYS A 1 97 ? 11.335 -12.145 2.348 1.00 95.88 97 LYS A N 1
ATOM 736 C CA . LYS A 1 97 ? 10.363 -13.136 1.887 1.00 95.88 97 LYS A CA 1
ATOM 737 C C . LYS A 1 97 ? 8.947 -12.607 2.034 1.00 95.88 97 LYS A C 1
ATOM 739 O O . LYS A 1 97 ? 8.546 -12.155 3.109 1.00 95.88 97 LYS A O 1
ATOM 744 N N . ALA A 1 98 ? 8.175 -12.729 0.961 1.00 96.75 98 ALA A N 1
ATOM 745 C CA . ALA A 1 98 ? 6.755 -12.434 0.983 1.00 96.75 98 ALA A CA 1
ATOM 746 C C . ALA A 1 98 ? 6.014 -13.474 1.842 1.00 96.75 98 ALA A C 1
ATOM 748 O O . ALA A 1 98 ? 6.189 -14.684 1.688 1.00 96.75 98 ALA A O 1
ATOM 749 N N . LYS A 1 99 ? 5.187 -12.996 2.773 1.00 95.81 99 LYS A N 1
ATOM 750 C CA . LYS A 1 99 ? 4.181 -13.804 3.479 1.00 95.81 99 LYS A CA 1
ATOM 751 C C . LYS A 1 99 ? 2.859 -13.823 2.716 1.00 95.81 99 LYS A C 1
ATOM 753 O O . LYS A 1 99 ? 2.114 -14.789 2.829 1.00 95.81 99 LYS A O 1
ATOM 758 N N . MET A 1 100 ? 2.565 -12.739 2.008 1.00 94.81 100 MET A N 1
ATOM 759 C CA . MET A 1 100 ? 1.402 -12.574 1.146 1.00 94.81 100 MET A CA 1
ATOM 760 C C . MET A 1 100 ? 1.704 -11.453 0.158 1.00 94.81 100 MET A C 1
ATOM 762 O O . MET A 1 100 ? 2.382 -10.491 0.515 1.00 94.81 100 MET A O 1
ATOM 766 N N . ASP A 1 101 ? 1.172 -11.553 -1.046 1.00 95.75 101 ASP A N 1
ATOM 767 C CA . ASP A 1 101 ? 1.151 -10.474 -2.020 1.00 95.75 101 ASP A CA 1
ATOM 768 C C . ASP A 1 101 ? -0.123 -10.542 -2.865 1.00 95.75 101 ASP A C 1
ATOM 770 O O . ASP A 1 101 ? -0.795 -11.574 -2.930 1.00 95.75 101 ASP A O 1
ATOM 774 N N . PHE A 1 102 ? -0.491 -9.417 -3.470 1.00 95.94 102 PHE A N 1
ATOM 775 C CA . PHE A 1 102 ? -1.601 -9.333 -4.413 1.00 95.94 102 PHE A CA 1
ATOM 776 C C . PHE A 1 102 ? -1.379 -8.193 -5.410 1.00 95.94 102 PHE A C 1
ATOM 778 O O . PHE A 1 102 ? -0.649 -7.235 -5.146 1.00 95.94 102 PHE A O 1
ATOM 785 N N . SER A 1 103 ? -2.020 -8.308 -6.574 1.00 96.06 103 SER A N 1
ATOM 786 C CA . SER A 1 103 ? -1.997 -7.281 -7.618 1.00 96.06 103 SER A CA 1
ATOM 787 C C . SER A 1 103 ? -3.225 -6.376 -7.525 1.00 96.06 103 SER A C 1
ATOM 789 O O . SER A 1 103 ? -4.349 -6.864 -7.424 1.00 96.06 103 SER A O 1
ATOM 791 N N . LEU A 1 104 ? -3.018 -5.064 -7.649 1.00 95.69 104 LEU A N 1
ATOM 792 C CA . LEU A 1 104 ? -4.069 -4.041 -7.719 1.00 95.69 104 LEU A CA 1
ATOM 793 C C . LEU A 1 104 ? -4.809 -4.028 -9.074 1.00 95.69 104 LEU A C 1
ATOM 795 O O . LEU A 1 104 ? -5.822 -3.339 -9.234 1.00 95.69 104 LEU A O 1
ATOM 799 N N . HIS A 1 105 ? -4.309 -4.780 -10.060 1.00 92.69 105 HIS A N 1
ATOM 800 C CA . HIS A 1 105 ? -4.970 -5.012 -11.349 1.00 92.69 105 HIS A CA 1
ATOM 801 C C . HIS A 1 105 ? -5.845 -6.266 -11.359 1.00 92.69 105 HIS A C 1
ATOM 803 O O . HIS A 1 105 ? -6.578 -6.490 -12.322 1.00 92.69 105 HIS A O 1
ATOM 809 N N . ALA A 1 106 ? -5.788 -7.092 -10.311 1.00 91.25 106 ALA A N 1
ATOM 810 C CA . ALA A 1 106 ? -6.624 -8.278 -10.240 1.00 91.25 106 ALA A CA 1
ATOM 811 C C . ALA A 1 106 ? -8.110 -7.886 -10.269 1.00 91.25 106 ALA A C 1
ATOM 813 O O . ALA A 1 106 ? -8.543 -6.960 -9.582 1.00 91.25 106 ALA A O 1
ATOM 814 N N . THR A 1 107 ? -8.914 -8.605 -11.053 1.00 90.06 107 THR A N 1
ATOM 815 C CA . THR A 1 107 ? -10.361 -8.376 -11.114 1.00 90.06 107 THR A CA 1
ATOM 816 C C . THR A 1 107 ? -10.989 -8.542 -9.732 1.00 90.06 107 THR A C 1
ATOM 818 O O . THR A 1 107 ? -10.787 -9.568 -9.075 1.00 90.06 107 THR A O 1
ATOM 821 N N . GLY A 1 108 ? -11.780 -7.553 -9.312 1.00 87.25 108 GLY A N 1
ATOM 822 C CA . GLY A 1 108 ? -12.361 -7.503 -7.969 1.00 87.25 108 GLY A CA 1
ATOM 823 C C . GLY A 1 108 ? -11.411 -6.949 -6.904 1.00 87.25 108 GLY A C 1
ATOM 824 O O . GLY A 1 108 ? -11.756 -6.994 -5.730 1.00 87.25 108 GLY A O 1
ATOM 825 N N . CYS A 1 109 ? -10.235 -6.435 -7.289 1.00 94.19 109 CYS A N 1
ATOM 826 C CA . CYS A 1 109 ? -9.381 -5.672 -6.389 1.00 94.19 109 CYS A CA 1
ATOM 827 C C . CYS A 1 109 ? -9.826 -4.205 -6.332 1.00 94.19 109 CYS A C 1
ATOM 829 O O . CYS A 1 109 ? -9.859 -3.511 -7.352 1.00 94.19 109 CYS A O 1
ATOM 831 N N . SER A 1 110 ? -10.150 -3.729 -5.133 1.00 95.75 110 SER A N 1
ATOM 832 C CA . SER A 1 110 ? -10.431 -2.319 -4.858 1.00 95.75 110 SER A CA 1
ATOM 833 C C . SER A 1 110 ? -9.792 -1.907 -3.539 1.00 95.75 110 SER A C 1
ATOM 835 O O . SER A 1 110 ? -9.580 -2.741 -2.662 1.00 95.75 110 SER A O 1
ATOM 837 N N . PHE A 1 111 ? -9.460 -0.629 -3.395 1.00 97.50 111 PHE A N 1
ATOM 838 C CA . PHE A 1 111 ? -8.888 -0.094 -2.166 1.00 97.50 111 PHE A CA 1
ATOM 839 C C . PHE A 1 111 ? -9.547 1.234 -1.806 1.00 97.50 111 PHE A C 1
ATOM 841 O O . PHE A 1 111 ? -10.031 1.946 -2.683 1.00 97.50 111 PHE A O 1
ATOM 848 N N . ARG A 1 112 ? -9.606 1.543 -0.509 1.00 97.38 112 ARG A N 1
ATOM 849 C CA . ARG A 1 112 ? -10.169 2.800 0.008 1.00 97.38 112 ARG A CA 1
ATOM 850 C C . ARG A 1 112 ? -9.620 3.127 1.390 1.00 97.38 112 ARG A C 1
ATOM 852 O O . ARG A 1 112 ? -9.192 2.228 2.115 1.00 97.38 112 ARG A O 1
ATOM 859 N N . SER A 1 113 ? -9.702 4.395 1.775 1.00 97.81 113 SER A N 1
ATOM 860 C CA . SER A 1 113 ? -9.556 4.822 3.166 1.00 97.81 113 SER A CA 1
ATOM 861 C C . SER A 1 113 ? -10.897 4.745 3.906 1.00 97.81 113 SER A C 1
ATOM 863 O O . SER A 1 113 ? -11.970 4.752 3.300 1.00 97.81 113 SER A O 1
ATOM 865 N N . PHE A 1 114 ? -10.843 4.632 5.229 1.00 96.94 114 PHE A N 1
ATOM 866 C CA . PHE A 1 114 ? -12.007 4.702 6.106 1.00 96.94 114 PHE A CA 1
ATOM 867 C C . PHE A 1 114 ? -11.587 5.156 7.507 1.00 96.94 114 PHE A C 1
ATOM 869 O O . PHE A 1 114 ? -10.437 4.987 7.912 1.00 96.94 114 PHE A O 1
ATOM 876 N N . THR A 1 115 ? -12.533 5.699 8.268 1.00 96.12 115 THR A N 1
ATOM 877 C CA . THR A 1 115 ? -12.335 6.001 9.690 1.00 96.12 115 THR A CA 1
ATOM 878 C C . THR A 1 115 ? -12.851 4.837 10.519 1.00 96.12 115 THR A C 1
ATOM 880 O O . THR A 1 115 ? -13.989 4.397 10.353 1.00 96.12 115 THR A O 1
ATOM 883 N N . ASN A 1 116 ? -12.011 4.308 11.399 1.00 90.75 116 ASN A N 1
ATOM 884 C CA . ASN A 1 116 ? -12.375 3.206 12.274 1.00 90.75 116 ASN A CA 1
ATOM 885 C C . ASN A 1 116 ? -13.214 3.701 13.481 1.00 90.75 116 ASN A C 1
ATOM 887 O O . ASN A 1 116 ? -13.306 4.907 13.725 1.00 90.75 116 ASN A O 1
ATOM 891 N N . PRO A 1 117 ? -13.805 2.797 14.288 1.00 89.75 117 PRO A N 1
ATOM 892 C CA . PRO A 1 117 ? -14.593 3.185 15.466 1.00 89.75 117 PRO A CA 1
ATOM 893 C C . PRO A 1 117 ? -13.821 3.977 16.534 1.00 89.75 117 PRO A C 1
ATOM 895 O O . PRO A 1 117 ? -14.432 4.572 17.413 1.00 89.75 117 PRO A O 1
ATOM 898 N N . GLN A 1 118 ? -12.487 3.976 16.479 1.00 90.00 118 GLN A N 1
ATOM 899 C CA . GLN A 1 118 ? -11.617 4.725 17.389 1.00 90.00 118 GLN A CA 1
ATOM 900 C C . GLN A 1 118 ? -11.346 6.154 16.883 1.00 90.00 118 GLN A C 1
ATOM 902 O O . GLN A 1 118 ? -10.589 6.886 17.513 1.00 90.00 118 GLN A O 1
ATOM 907 N N . GLY A 1 119 ? -11.933 6.554 15.748 1.00 92.56 119 GLY A N 1
ATOM 908 C CA . GLY A 1 119 ? -11.718 7.864 15.131 1.00 92.56 119 GLY A CA 1
ATOM 909 C C . GLY A 1 119 ? -10.401 7.986 14.359 1.00 92.56 119 GLY A C 1
ATOM 910 O O . GLY A 1 119 ? -10.063 9.079 13.912 1.00 92.56 119 GLY A O 1
ATOM 911 N N . LEU A 1 120 ? -9.660 6.887 14.184 1.00 95.75 120 LEU A N 1
ATOM 912 C CA . LEU A 1 120 ? -8.410 6.860 13.427 1.00 95.75 120 LEU A CA 1
ATOM 913 C C . LEU A 1 120 ? -8.677 6.481 11.976 1.00 95.75 120 LEU A C 1
ATOM 915 O O . LEU A 1 120 ? -9.523 5.636 11.681 1.00 95.75 120 LEU A O 1
ATOM 919 N N . THR A 1 121 ? -7.932 7.097 11.067 1.00 97.44 121 THR A N 1
ATOM 920 C CA . THR A 1 121 ? -8.019 6.775 9.643 1.00 97.44 121 THR A CA 1
ATOM 921 C C . THR A 1 121 ? -7.125 5.576 9.342 1.00 97.44 121 THR A C 1
ATOM 923 O O . THR A 1 121 ? -5.990 5.500 9.813 1.00 97.44 121 THR A O 1
ATOM 926 N N . ALA A 1 122 ? -7.659 4.641 8.569 1.00 97.31 122 ALA A N 1
ATOM 927 C CA . ALA A 1 122 ? -6.988 3.449 8.078 1.00 97.31 122 ALA A CA 1
ATOM 928 C C . ALA A 1 122 ? -7.338 3.249 6.599 1.00 97.31 122 ALA A C 1
ATOM 930 O O . ALA A 1 122 ? -8.207 3.933 6.052 1.00 97.31 122 ALA A O 1
ATOM 931 N N . TRP A 1 123 ? -6.694 2.290 5.941 1.00 98.12 123 TRP A N 1
ATOM 932 C CA . TRP A 1 123 ? -7.056 1.896 4.582 1.00 98.12 123 TRP A CA 1
ATOM 933 C C . TRP A 1 123 ? -7.269 0.396 4.476 1.00 98.12 123 TRP A C 1
ATOM 935 O O . TRP A 1 123 ? -6.824 -0.385 5.318 1.00 98.12 123 TRP A O 1
ATOM 945 N N . CYS A 1 124 ? -8.006 -0.016 3.455 1.00 97.19 124 CYS A N 1
ATOM 946 C CA . CYS A 1 124 ? -8.249 -1.418 3.179 1.00 97.19 124 CYS A CA 1
ATOM 947 C C . CYS A 1 124 ? -8.108 -1.737 1.700 1.00 97.19 124 CYS A C 1
ATOM 949 O O . CYS A 1 124 ? -8.291 -0.874 0.842 1.00 97.19 124 CYS A O 1
ATOM 951 N N . VAL A 1 125 ? -7.840 -3.010 1.431 1.00 97.06 125 VAL A N 1
ATOM 952 C CA . VAL A 1 125 ? -7.926 -3.621 0.113 1.00 97.06 125 VAL A CA 1
ATOM 953 C C . VAL A 1 125 ? -8.910 -4.775 0.185 1.00 97.06 125 VAL A C 1
ATOM 955 O O . VAL A 1 125 ? -8.748 -5.698 0.984 1.00 97.06 125 VAL A O 1
ATOM 958 N N . ASP A 1 126 ? -9.912 -4.718 -0.676 1.00 95.31 126 ASP A N 1
ATOM 959 C CA . ASP A 1 126 ? -10.783 -5.838 -0.982 1.00 95.31 126 ASP A CA 1
ATOM 960 C C . ASP A 1 126 ? -10.215 -6.567 -2.195 1.00 95.31 126 ASP A C 1
ATOM 962 O O . ASP A 1 126 ? -9.980 -5.957 -3.236 1.00 95.31 126 ASP A O 1
ATOM 966 N N . THR A 1 127 ? -9.964 -7.864 -2.051 1.00 93.19 127 THR A N 1
ATOM 967 C CA . THR A 1 127 ? -9.710 -8.801 -3.148 1.00 93.19 127 THR A CA 1
ATOM 968 C C . THR A 1 127 ? -10.934 -9.699 -3.322 1.00 93.19 127 THR A C 1
ATOM 970 O O . THR A 1 127 ? -11.900 -9.627 -2.564 1.00 93.19 127 THR A O 1
ATOM 973 N N . ARG A 1 128 ? -10.889 -10.611 -4.300 1.00 90.44 128 ARG A N 1
ATOM 974 C CA . ARG A 1 128 ? -11.956 -11.603 -4.508 1.00 90.44 128 ARG A CA 1
ATOM 975 C C . ARG A 1 128 ? -12.273 -12.422 -3.249 1.00 90.44 128 ARG A C 1
ATOM 977 O O . ARG A 1 128 ? -13.413 -12.823 -3.054 1.00 90.44 128 ARG A O 1
ATOM 984 N N . ASP A 1 129 ? -11.262 -12.711 -2.439 1.00 88.81 129 ASP A N 1
ATOM 985 C CA . ASP A 1 129 ? -11.321 -13.682 -1.348 1.00 88.81 129 ASP A CA 1
ATOM 986 C C . ASP A 1 129 ? -10.963 -13.101 0.028 1.00 88.81 129 ASP A C 1
ATOM 988 O O . ASP A 1 129 ? -11.150 -13.779 1.042 1.00 88.81 129 ASP A O 1
ATOM 992 N N . LYS A 1 130 ? -10.443 -11.868 0.097 1.00 92.31 130 LYS A N 1
ATOM 993 C CA . LYS A 1 130 ? -9.973 -11.249 1.344 1.00 92.31 130 LYS A CA 1
ATOM 994 C C . LYS A 1 130 ? -10.393 -9.787 1.442 1.00 92.31 130 LYS A C 1
ATOM 996 O O . LYS A 1 130 ? -10.284 -9.036 0.484 1.00 92.31 130 LYS A O 1
ATOM 1001 N N . HIS A 1 131 ? -10.773 -9.381 2.645 1.00 94.44 131 HIS A N 1
ATOM 1002 C CA . HIS A 1 131 ? -10.794 -7.992 3.083 1.00 94.44 131 HIS A CA 1
ATOM 1003 C C . HIS A 1 131 ? -9.587 -7.766 3.996 1.00 94.44 131 HIS A C 1
ATOM 1005 O O . HIS A 1 131 ? -9.469 -8.397 5.058 1.00 94.44 131 HIS A O 1
ATOM 1011 N N . ILE A 1 132 ? -8.665 -6.910 3.563 1.00 95.94 132 ILE A N 1
ATOM 1012 C CA . ILE A 1 132 ? -7.394 -6.653 4.237 1.00 95.94 132 ILE A CA 1
ATOM 1013 C C . ILE A 1 132 ? -7.385 -5.204 4.707 1.00 95.94 132 ILE A C 1
ATOM 1015 O O . ILE A 1 132 ? -7.500 -4.307 3.882 1.00 95.94 132 ILE A O 1
ATOM 1019 N N . THR A 1 133 ? -7.226 -4.960 6.005 1.00 97.00 133 THR A N 1
ATOM 1020 C CA . THR A 1 133 ? -7.097 -3.603 6.555 1.00 97.00 133 THR A CA 1
ATOM 1021 C C . THR A 1 133 ? -5.672 -3.334 7.006 1.00 97.00 133 THR A C 1
ATOM 1023 O O . THR A 1 133 ? -4.964 -4.239 7.451 1.00 97.00 133 THR A O 1
ATOM 1026 N N . PHE A 1 134 ? -5.279 -2.072 6.914 1.00 97.94 134 PHE A N 1
ATOM 1027 C CA . PHE A 1 134 ? -3.941 -1.578 7.178 1.00 97.94 134 PHE A CA 1
ATOM 1028 C C . PHE A 1 134 ? -4.033 -0.331 8.059 1.00 97.94 134 PHE A C 1
ATOM 1030 O O . PHE A 1 134 ? -4.687 0.650 7.703 1.00 97.94 134 PHE A O 1
ATOM 1037 N N . GLU A 1 135 ? -3.378 -0.378 9.215 1.00 97.06 135 GLU A N 1
ATOM 1038 C CA . GLU A 1 135 ? -3.359 0.702 10.204 1.00 97.06 135 GLU A CA 1
ATOM 1039 C C . GLU A 1 135 ? -1.902 1.109 10.490 1.00 97.06 135 GLU A C 1
ATOM 1041 O O . GLU A 1 135 ? -1.022 0.247 10.581 1.00 97.06 135 GLU A O 1
ATOM 1046 N N . ASP A 1 136 ? -1.631 2.410 10.635 1.00 96.25 136 ASP A N 1
ATOM 1047 C CA . ASP A 1 136 ? -0.304 2.887 11.049 1.00 96.25 136 ASP A CA 1
ATOM 1048 C C . ASP A 1 136 ? -0.093 2.564 12.541 1.00 96.25 136 ASP A C 1
ATOM 1050 O O . ASP A 1 136 ? -0.888 3.016 13.370 1.00 96.25 136 ASP A O 1
ATOM 1054 N N . PRO A 1 137 ? 0.961 1.817 12.924 1.00 94.44 137 PRO A N 1
ATOM 1055 C CA . PRO A 1 137 ? 1.232 1.490 14.326 1.00 94.44 137 PRO A CA 1
ATOM 1056 C C . PRO A 1 137 ? 1.500 2.720 15.202 1.00 94.44 137 PRO A C 1
ATOM 1058 O O . PRO A 1 137 ? 1.450 2.619 16.425 1.00 94.44 137 PRO A O 1
ATOM 1061 N N . ARG A 1 138 ? 1.800 3.874 14.596 1.00 94.00 138 ARG A N 1
ATOM 1062 C CA . ARG A 1 138 ? 2.056 5.142 15.289 1.00 94.00 138 ARG A CA 1
ATOM 1063 C C . ARG A 1 138 ? 0.798 5.996 15.450 1.00 94.00 138 ARG A C 1
ATOM 1065 O O . ARG A 1 138 ? 0.878 7.043 16.082 1.00 94.00 138 ARG A O 1
ATOM 1072 N N . ALA A 1 139 ? -0.335 5.598 14.868 1.00 91.81 139 ALA A N 1
ATOM 1073 C CA . ALA A 1 139 ? -1.579 6.351 14.975 1.00 91.81 139 ALA A CA 1
ATOM 1074 C C . ALA A 1 139 ? -2.107 6.333 16.417 1.00 91.81 139 ALA A C 1
ATOM 1076 O O . ALA A 1 139 ? -2.233 5.274 17.032 1.00 91.81 139 ALA A O 1
ATOM 1077 N N . THR A 1 140 ? -2.456 7.505 16.947 1.00 90.00 140 THR A N 1
ATOM 1078 C CA . THR A 1 140 ? -3.000 7.654 18.301 1.00 90.00 140 THR A CA 1
ATOM 1079 C C . THR A 1 140 ? -4.232 8.550 18.286 1.00 90.00 140 THR A C 1
ATOM 1081 O O . THR A 1 140 ? -4.351 9.460 17.470 1.00 90.00 140 THR A O 1
ATOM 1084 N N . THR A 1 141 ? -5.171 8.322 19.204 1.00 91.38 141 THR A N 1
ATOM 1085 C CA . THR A 1 141 ? -6.407 9.123 19.288 1.00 91.38 141 THR A CA 1
ATOM 1086 C C . THR A 1 141 ? -6.163 10.555 19.766 1.00 91.38 141 THR A C 1
ATOM 1088 O O . THR A 1 141 ? -7.037 11.400 19.607 1.00 91.38 141 THR A O 1
ATOM 1091 N N . SER A 1 142 ? -4.990 10.841 20.340 1.00 91.44 142 SER A N 1
ATOM 1092 C CA . SER A 1 142 ? -4.567 12.200 20.693 1.00 91.44 142 SER A CA 1
ATOM 1093 C C . SER A 1 142 ? -4.151 13.029 19.474 1.00 91.44 142 SER A C 1
ATOM 1095 O O . SER A 1 142 ? -4.191 14.251 19.548 1.00 91.44 142 SER A O 1
ATOM 1097 N N . ASP A 1 143 ? -3.772 12.381 18.366 1.00 91.19 143 ASP A N 1
ATOM 1098 C CA . ASP A 1 143 ? -3.511 13.022 17.073 1.00 91.19 143 ASP A CA 1
ATOM 1099 C C . ASP A 1 143 ? -4.199 12.255 15.922 1.00 91.19 143 ASP A C 1
ATOM 1101 O O . ASP A 1 143 ? -3.568 11.502 15.168 1.00 91.19 143 ASP A O 1
ATOM 1105 N N . PRO A 1 144 ? -5.522 12.439 15.745 1.00 89.19 144 PRO A N 1
ATOM 1106 C CA . PRO A 1 144 ? -6.247 11.805 14.648 1.00 89.19 144 PRO A CA 1
ATOM 1107 C C . PRO A 1 144 ? -5.769 12.274 13.266 1.00 89.19 144 PRO A C 1
ATOM 1109 O O . PRO A 1 144 ? -5.845 11.510 12.298 1.00 89.19 144 PRO A O 1
ATOM 1112 N N . ALA A 1 145 ? -5.255 13.506 13.159 1.00 91.50 145 ALA A N 1
ATOM 1113 C CA . ALA A 1 145 ? -4.783 14.076 11.901 1.00 91.50 145 ALA A CA 1
ATOM 1114 C C . ALA A 1 145 ? -3.546 13.335 11.373 1.00 91.50 145 ALA A C 1
ATOM 1116 O O . ALA A 1 145 ? -3.470 13.071 10.170 1.00 91.50 145 ALA A O 1
ATOM 1117 N N . GLY A 1 146 ? -2.643 12.905 12.261 1.00 92.62 146 GLY A N 1
ATOM 1118 C CA . GLY A 1 146 ? -1.492 12.077 11.899 1.00 92.62 146 GLY A CA 1
ATOM 1119 C C . GLY A 1 146 ? -1.890 10.778 11.188 1.00 92.62 146 GLY A C 1
ATOM 1120 O O . GLY A 1 146 ? -1.332 10.438 10.142 1.00 92.62 146 GLY A O 1
ATOM 1121 N N . SER A 1 147 ? -2.925 10.088 11.685 1.00 94.19 147 SER A N 1
ATOM 1122 C CA . SER A 1 147 ? -3.439 8.861 11.047 1.00 94.19 147 SER A CA 1
ATOM 1123 C C . SER A 1 147 ? -4.025 9.114 9.652 1.00 94.19 147 SER A C 1
ATOM 1125 O O . SER A 1 147 ? -3.852 8.300 8.740 1.00 94.19 147 SER A O 1
ATOM 1127 N N . LYS A 1 148 ? -4.678 10.269 9.467 1.00 96.19 148 LYS A N 1
ATOM 1128 C CA . LYS A 1 148 ? -5.256 10.691 8.188 1.00 96.19 148 LYS A CA 1
ATOM 1129 C C . LYS A 1 148 ? -4.170 10.983 7.158 1.00 96.19 148 LYS A C 1
ATOM 1131 O O . LYS A 1 148 ? -4.261 10.476 6.045 1.00 96.19 148 LYS A O 1
ATOM 1136 N N . PHE A 1 149 ? -3.147 11.753 7.531 1.00 96.75 149 PHE A N 1
ATOM 1137 C CA . PHE A 1 149 ? -2.035 12.080 6.637 1.00 96.75 149 PHE A CA 1
ATOM 1138 C C . PHE A 1 149 ? -1.261 10.824 6.224 1.00 96.75 149 PHE A C 1
ATOM 1140 O O . PHE A 1 149 ? -1.092 10.575 5.036 1.00 96.75 149 PHE A O 1
ATOM 1147 N N . SER A 1 150 ? -0.895 9.976 7.192 1.00 96.75 150 SER A N 1
ATOM 1148 C CA . SER A 1 150 ? -0.221 8.702 6.909 1.00 96.75 150 SER A CA 1
ATOM 1149 C C . SER A 1 150 ? -1.042 7.834 5.952 1.00 96.75 150 SER A C 1
ATOM 1151 O O . SER A 1 150 ? -0.525 7.364 4.940 1.00 96.75 150 SER A O 1
ATOM 1153 N N . THR A 1 151 ? -2.345 7.671 6.215 1.00 98.06 151 THR A N 1
ATOM 1154 C CA . THR A 1 151 ? -3.236 6.904 5.331 1.00 98.06 151 THR A CA 1
ATOM 1155 C C . THR A 1 151 ? -3.287 7.485 3.921 1.00 98.06 151 THR A C 1
ATOM 1157 O O . THR A 1 151 ? -3.233 6.726 2.956 1.00 98.06 151 THR A O 1
ATOM 1160 N N . GLN A 1 152 ? -3.364 8.810 3.792 1.00 98.00 152 GLN A N 1
ATOM 1161 C CA . GLN A 1 152 ? -3.410 9.484 2.499 1.00 98.00 152 GLN A CA 1
ATOM 1162 C C . GLN A 1 152 ? -2.156 9.189 1.664 1.00 98.00 152 GLN A C 1
ATOM 1164 O O . GLN A 1 152 ? -2.285 8.798 0.509 1.00 98.00 152 GLN A O 1
ATOM 1169 N N . GLU A 1 153 ? -0.961 9.241 2.259 1.00 98.19 153 GLU A N 1
ATOM 1170 C CA . GLU A 1 153 ? 0.274 8.898 1.541 1.00 98.19 153 GLU A CA 1
ATOM 1171 C C . GLU A 1 153 ? 0.302 7.435 1.060 1.00 98.19 153 GLU A C 1
ATOM 1173 O O . GLU A 1 153 ? 0.942 7.107 0.060 1.00 98.19 153 GLU A O 1
ATOM 1178 N N . TRP A 1 154 ? -0.331 6.519 1.802 1.00 98.44 154 TRP A N 1
ATOM 1179 C CA . TRP A 1 154 ? -0.461 5.125 1.372 1.00 98.44 154 TRP A CA 1
ATOM 1180 C C . TRP A 1 154 ? -1.430 4.986 0.199 1.00 98.44 154 TRP A C 1
ATOM 1182 O O . TRP A 1 154 ? -1.114 4.266 -0.746 1.00 98.44 154 TRP A O 1
ATOM 1192 N N . ILE A 1 155 ? -2.569 5.684 0.228 1.00 98.44 155 ILE A N 1
ATOM 1193 C CA . ILE A 1 155 ? -3.526 5.706 -0.887 1.00 98.44 155 ILE A CA 1
ATOM 1194 C C . ILE A 1 155 ? -2.879 6.285 -2.150 1.00 98.44 155 ILE A C 1
ATOM 1196 O O . ILE A 1 155 ? -2.935 5.647 -3.197 1.00 98.44 155 ILE A O 1
ATOM 1200 N N . GLU A 1 156 ? -2.182 7.415 -2.042 1.00 98.44 156 GLU A N 1
ATOM 1201 C CA . GLU A 1 156 ? -1.475 8.041 -3.169 1.00 98.44 156 GLU A CA 1
ATOM 1202 C C . GLU A 1 156 ? -0.419 7.108 -3.773 1.00 98.44 156 GLU A C 1
ATOM 1204 O O . GLU A 1 156 ? -0.292 7.000 -4.993 1.00 98.44 156 GLU A O 1
ATOM 1209 N N . ALA A 1 157 ? 0.306 6.362 -2.935 1.00 98.38 157 ALA A N 1
ATOM 1210 C CA . ALA A 1 157 ? 1.255 5.366 -3.417 1.00 98.38 157 ALA A CA 1
ATOM 1211 C C . ALA A 1 157 ? 0.568 4.214 -4.176 1.00 98.38 157 ALA A C 1
ATOM 1213 O O . ALA A 1 157 ? 1.111 3.746 -5.177 1.00 98.38 157 ALA A O 1
ATOM 1214 N N . LEU A 1 158 ? -0.613 3.755 -3.737 1.00 98.38 158 LEU A N 1
ATOM 1215 C CA . LEU A 1 158 ? -1.395 2.731 -4.448 1.00 98.38 158 LEU A CA 1
ATOM 1216 C C . LEU A 1 158 ? -1.903 3.245 -5.802 1.00 98.38 158 LEU A C 1
ATOM 1218 O O . LEU A 1 158 ? -1.853 2.516 -6.795 1.00 98.38 158 LEU A O 1
ATOM 1222 N N . GLU A 1 159 ? -2.374 4.491 -5.848 1.00 97.81 159 GLU A N 1
ATOM 1223 C CA . GLU A 1 159 ? -2.835 5.149 -7.074 1.00 97.81 159 GLU A CA 1
ATOM 1224 C C . GLU A 1 159 ? -1.685 5.324 -8.070 1.00 97.81 159 GLU A C 1
ATOM 1226 O O . GLU A 1 159 ? -1.782 4.861 -9.209 1.00 97.81 159 GLU A O 1
ATOM 1231 N N . SER A 1 160 ? -0.554 5.871 -7.616 1.00 96.88 160 SER A N 1
ATOM 1232 C CA . SER A 1 160 ? 0.658 6.027 -8.426 1.00 96.88 160 SER A CA 1
ATOM 1233 C C . SER A 1 160 ? 1.179 4.682 -8.946 1.00 96.88 160 SER A C 1
ATOM 1235 O O . SER A 1 160 ? 1.540 4.556 -10.117 1.00 96.88 160 SER A O 1
ATOM 1237 N N . ALA A 1 161 ? 1.155 3.632 -8.118 1.00 96.50 161 ALA A N 1
ATOM 1238 C CA . ALA A 1 161 ? 1.535 2.286 -8.538 1.00 96.50 161 ALA A CA 1
ATOM 1239 C C . ALA A 1 161 ? 0.671 1.769 -9.696 1.00 96.50 161 ALA A C 1
ATOM 1241 O O . ALA A 1 161 ? 1.199 1.168 -10.637 1.00 96.50 161 ALA A O 1
ATOM 1242 N N . ARG A 1 162 ? -0.646 2.005 -9.634 1.00 95.69 162 ARG A N 1
ATOM 1243 C CA . ARG A 1 162 ? -1.595 1.621 -10.685 1.00 95.69 162 ARG A CA 1
ATOM 1244 C C . ARG A 1 162 ? -1.345 2.402 -11.972 1.00 95.69 162 ARG A C 1
ATOM 1246 O O . ARG A 1 162 ? -1.314 1.804 -13.044 1.00 95.69 162 ARG A O 1
ATOM 1253 N N . GLU A 1 163 ? -1.118 3.707 -11.863 1.00 94.25 163 GLU A N 1
ATOM 1254 C CA . GLU A 1 163 ? -0.826 4.577 -13.003 1.00 94.25 163 GLU A CA 1
ATOM 1255 C C . GLU A 1 163 ? 0.476 4.177 -13.713 1.00 94.25 163 GLU A C 1
ATOM 1257 O O . GLU A 1 163 ? 0.478 3.954 -14.925 1.00 94.25 163 GLU A O 1
ATOM 1262 N N . ILE A 1 164 ? 1.570 3.996 -12.965 1.00 93.31 164 ILE A N 1
ATOM 1263 C CA . ILE A 1 164 ? 2.871 3.596 -13.522 1.00 93.31 164 ILE A CA 1
ATOM 1264 C C . ILE A 1 164 ? 2.767 2.241 -14.228 1.00 93.31 164 ILE A C 1
ATOM 1266 O O . ILE A 1 164 ? 3.294 2.059 -15.328 1.00 93.31 164 ILE A O 1
ATOM 1270 N N . ALA A 1 165 ? 2.088 1.275 -13.610 1.00 92.56 165 ALA A N 1
ATOM 1271 C CA . ALA A 1 165 ? 1.929 -0.045 -14.199 1.00 92.56 165 ALA A CA 1
ATOM 1272 C C . ALA A 1 165 ? 1.044 -0.012 -15.461 1.00 92.56 165 ALA A C 1
ATOM 1274 O O . ALA A 1 165 ? 1.352 -0.701 -16.437 1.00 92.56 165 ALA A O 1
ATOM 1275 N N . ALA A 1 166 ? -0.001 0.823 -15.488 1.00 90.50 166 ALA A N 1
ATOM 1276 C CA . ALA A 1 166 ? -0.812 1.051 -16.683 1.00 90.50 166 ALA A CA 1
ATOM 1277 C C . ALA A 1 166 ? 0.005 1.702 -17.816 1.00 90.50 166 ALA A C 1
ATOM 1279 O O . ALA A 1 166 ? -0.047 1.228 -18.953 1.00 90.50 166 ALA A O 1
ATOM 1280 N N . ALA A 1 167 ? 0.831 2.708 -17.512 1.00 87.75 167 ALA A N 1
ATOM 1281 C CA . ALA A 1 167 ? 1.705 3.367 -18.488 1.00 87.75 167 ALA A CA 1
ATOM 1282 C C . ALA A 1 167 ? 2.751 2.413 -19.100 1.00 87.75 167 ALA A C 1
ATOM 1284 O O . ALA A 1 167 ? 3.040 2.471 -20.295 1.00 87.75 167 ALA A O 1
ATOM 1285 N N . LYS A 1 168 ? 3.286 1.472 -18.312 1.00 81.19 168 LYS A N 1
ATOM 1286 C CA . LYS A 1 168 ? 4.186 0.425 -18.828 1.00 81.19 168 LYS A CA 1
ATOM 1287 C C . LYS A 1 168 ? 3.485 -0.515 -19.811 1.00 81.19 168 LYS A C 1
ATOM 1289 O O . LYS A 1 168 ? 4.089 -0.930 -20.800 1.00 81.19 168 LYS A O 1
ATOM 1294 N N . SER A 1 169 ? 2.218 -0.848 -19.554 1.00 75.12 169 SER A N 1
ATOM 1295 C CA . SER A 1 169 ? 1.445 -1.731 -20.437 1.00 75.12 169 SER A CA 1
ATOM 1296 C C . SER A 1 169 ? 1.135 -1.086 -21.793 1.00 75.12 169 SER A C 1
ATOM 1298 O O . SER A 1 169 ? 1.187 -1.767 -22.817 1.00 75.12 169 SER A O 1
ATOM 1300 N N . SER A 1 170 ? 0.898 0.230 -21.829 1.00 66.06 170 SER A N 1
ATOM 1301 C CA . SER A 1 170 ? 0.617 0.956 -23.072 1.00 66.06 170 SER A CA 1
ATOM 1302 C C . SER A 1 170 ? 1.862 1.152 -23.943 1.00 66.06 170 SER A C 1
ATOM 1304 O O . SER A 1 170 ? 1.772 1.020 -25.161 1.00 66.06 170 SER A O 1
ATOM 1306 N N . VAL A 1 171 ? 3.037 1.377 -23.341 1.00 63.75 171 VAL A N 1
ATOM 1307 C CA . VAL A 1 171 ? 4.327 1.424 -24.059 1.00 63.75 171 VAL A CA 1
ATOM 1308 C C . VAL A 1 171 ? 4.705 0.059 -24.639 1.00 63.75 171 VAL A C 1
ATOM 1310 O O . VAL A 1 171 ? 5.131 -0.028 -25.791 1.00 63.75 171 VAL A O 1
ATOM 1313 N N . SER A 1 172 ? 4.498 -1.023 -23.882 1.00 56.22 172 SER A N 1
ATOM 1314 C CA . SER A 1 172 ? 4.819 -2.379 -24.344 1.00 56.22 172 SER A CA 1
ATOM 1315 C C . SER A 1 172 ? 3.945 -2.837 -25.520 1.00 56.22 172 SER A C 1
ATOM 1317 O O . SER A 1 172 ? 4.404 -3.645 -26.323 1.00 56.22 172 SER A O 1
ATOM 1319 N N . GLY A 1 173 ? 2.713 -2.331 -25.648 1.00 48.25 173 GLY A N 1
ATOM 1320 C CA . GLY A 1 173 ? 1.802 -2.669 -26.750 1.00 48.25 173 GLY A CA 1
ATOM 1321 C C . GLY A 1 173 ? 2.119 -1.985 -28.086 1.00 48.25 173 GLY A C 1
ATOM 1322 O O . GLY A 1 173 ? 1.620 -2.421 -29.119 1.00 48.25 173 GLY A O 1
ATOM 1323 N N . GLY A 1 174 ? 2.948 -0.934 -28.086 1.00 45.09 174 GLY A N 1
ATOM 1324 C CA . GLY A 1 174 ? 3.338 -0.195 -29.295 1.00 45.09 174 GLY A CA 1
ATOM 1325 C C . GLY A 1 174 ? 4.743 -0.514 -29.813 1.00 45.09 174 GLY A C 1
ATOM 1326 O O . GLY A 1 174 ? 5.115 -0.047 -30.884 1.00 45.09 174 GLY A O 1
ATOM 1327 N N . SER A 1 175 ? 5.531 -1.298 -29.070 1.00 45.22 175 SER A N 1
ATOM 1328 C CA . SER A 1 175 ? 6.969 -1.469 -29.327 1.00 45.22 175 SER A CA 1
ATOM 1329 C C . SER A 1 175 ? 7.346 -2.767 -30.054 1.00 45.22 175 SER A C 1
ATOM 1331 O O . SER A 1 175 ? 8.523 -3.110 -30.103 1.00 45.22 175 SER A O 1
ATOM 1333 N N . SER A 1 176 ? 6.389 -3.481 -30.654 1.00 40.88 176 SER A N 1
ATOM 1334 C CA . SER A 1 176 ? 6.667 -4.707 -31.426 1.00 40.88 176 SER A CA 1
ATOM 1335 C C . SER A 1 176 ? 7.054 -4.452 -32.896 1.00 40.88 176 SER A C 1
ATOM 1337 O O . SER A 1 176 ? 6.954 -5.364 -33.713 1.00 40.88 176 SER A O 1
ATOM 1339 N N . LEU A 1 177 ? 7.454 -3.225 -33.258 1.00 48.50 177 LEU A N 1
ATOM 1340 C CA . LEU A 1 177 ? 7.816 -2.856 -34.638 1.00 48.50 177 LEU A CA 1
ATOM 1341 C C . LEU A 1 177 ? 9.200 -2.211 -34.795 1.00 48.50 177 LEU A C 1
ATOM 1343 O O . LEU A 1 177 ? 9.532 -1.798 -35.898 1.00 48.50 177 LEU A O 1
ATOM 1347 N N . LEU A 1 178 ? 10.017 -2.126 -33.743 1.00 48.97 178 LEU A N 1
ATOM 1348 C CA . LEU A 1 178 ? 11.345 -1.502 -33.822 1.00 48.97 178 LEU A CA 1
ATOM 1349 C C . LEU A 1 178 ? 12.425 -2.418 -33.239 1.00 48.97 178 LEU A C 1
ATOM 1351 O O . LEU A 1 178 ? 13.205 -2.014 -32.383 1.00 48.97 178 LEU A O 1
ATOM 1355 N N . GLU A 1 179 ? 12.460 -3.662 -33.706 1.00 46.84 179 GLU A N 1
ATOM 1356 C CA . GLU A 1 179 ? 13.671 -4.483 -33.649 1.00 46.84 179 GLU A CA 1
ATOM 1357 C C . GLU A 1 179 ? 14.398 -4.326 -34.990 1.00 46.84 179 GLU A C 1
ATOM 1359 O O . GLU A 1 179 ? 14.494 -5.258 -35.779 1.00 46.84 179 GLU A O 1
ATOM 1364 N N . ASP A 1 180 ? 14.836 -3.098 -35.283 1.00 41.53 180 ASP A N 1
ATOM 1365 C CA . ASP A 1 180 ? 15.770 -2.830 -36.375 1.00 41.53 180 ASP A CA 1
ATOM 1366 C C . ASP A 1 180 ? 17.158 -2.678 -35.753 1.00 41.53 180 ASP A C 1
ATOM 1368 O O . ASP A 1 180 ? 17.492 -1.684 -35.102 1.00 41.53 180 ASP A O 1
ATOM 1372 N N . SER A 1 181 ? 17.933 -3.754 -35.856 1.00 40.34 181 SER A N 1
ATOM 1373 C CA . SER A 1 181 ? 19.362 -3.737 -35.560 1.00 40.34 181 SER A CA 1
ATOM 1374 C C . SER A 1 181 ? 20.042 -2.778 -36.539 1.00 40.34 181 SER A C 1
ATOM 1376 O O . SER A 1 181 ? 19.808 -2.915 -37.736 1.00 40.34 181 SER A O 1
ATOM 1378 N N . PRO A 1 182 ? 20.934 -1.861 -36.119 1.00 43.59 182 PRO A N 1
ATOM 1379 C CA . PRO A 1 182 ? 21.738 -1.111 -37.070 1.00 43.59 182 PRO A CA 1
ATOM 1380 C C . PRO A 1 182 ? 22.852 -2.037 -37.566 1.00 43.59 182 PRO A C 1
ATOM 1382 O O . PRO A 1 182 ? 23.978 -2.017 -37.073 1.00 43.59 182 PRO A O 1
ATOM 1385 N N . ALA A 1 183 ? 22.516 -2.899 -38.515 1.00 46.56 183 ALA A N 1
ATOM 1386 C CA . ALA A 1 183 ? 23.471 -3.627 -39.323 1.00 46.56 183 ALA A CA 1
ATOM 1387 C C . ALA A 1 183 ? 23.190 -3.254 -40.773 1.00 46.56 183 ALA A C 1
ATOM 1389 O O . ALA A 1 183 ? 22.456 -3.958 -41.451 1.00 46.56 183 ALA A O 1
ATOM 1390 N N . ASP A 1 184 ? 23.778 -2.152 -41.240 1.00 36.59 184 ASP A N 1
ATOM 1391 C CA . ASP A 1 184 ? 23.943 -1.969 -42.676 1.00 36.59 184 ASP A CA 1
ATOM 1392 C C . ASP A 1 184 ? 25.319 -1.393 -43.015 1.00 36.59 184 ASP A C 1
ATOM 1394 O O . ASP A 1 184 ? 25.707 -0.276 -42.668 1.00 36.59 184 ASP A O 1
ATOM 1398 N N . SER A 1 185 ? 26.065 -2.275 -43.670 1.00 43.59 185 SER A N 1
ATOM 1399 C CA . SER A 1 185 ? 27.242 -2.045 -44.488 1.00 43.59 185 SER A CA 1
ATOM 1400 C C . SER A 1 185 ? 26.786 -1.461 -45.824 1.00 43.59 185 SER A C 1
ATOM 1402 O O . SER A 1 185 ? 25.756 -1.898 -46.323 1.00 43.59 185 SER A O 1
ATOM 1404 N N . LEU A 1 186 ? 27.552 -0.534 -46.415 1.00 39.28 186 LEU A N 1
ATOM 1405 C CA . LEU A 1 186 ? 27.855 -0.471 -47.858 1.00 39.28 186 LEU A CA 1
ATOM 1406 C C . LEU A 1 186 ? 28.626 0.816 -48.197 1.00 39.28 186 LEU A C 1
ATOM 1408 O O . LEU A 1 186 ? 28.086 1.919 -48.145 1.00 39.28 186 LEU A O 1
ATOM 1412 N N . GLY A 1 187 ? 29.884 0.662 -48.621 1.00 32.47 187 GLY A N 1
ATOM 1413 C CA . GLY A 1 187 ? 30.610 1.715 -49.333 1.00 32.47 187 GLY A CA 1
ATOM 1414 C C . GLY A 1 187 ? 32.114 1.478 -49.484 1.00 32.47 187 GLY A C 1
ATOM 1415 O O . GLY A 1 187 ? 32.868 1.821 -48.582 1.00 32.47 187 GLY A O 1
ATOM 1416 N N . GLY A 1 188 ? 32.546 0.996 -50.658 1.00 32.91 188 GLY A N 1
ATOM 1417 C CA . GLY A 1 188 ? 33.860 1.356 -51.222 1.00 32.91 188 GLY A CA 1
ATOM 1418 C C . GLY A 1 188 ? 34.993 0.320 -51.192 1.00 32.91 188 GLY A C 1
ATOM 1419 O O . GLY A 1 188 ? 35.903 0.421 -50.383 1.00 32.91 188 GLY A O 1
ATOM 1420 N N . ASP A 1 189 ? 34.917 -0.644 -52.110 1.00 39.94 189 ASP A N 1
ATOM 1421 C CA . ASP A 1 189 ? 35.966 -1.136 -53.032 1.00 39.94 189 ASP A CA 1
ATOM 1422 C C . ASP A 1 189 ? 37.478 -0.950 -52.702 1.00 39.94 189 ASP A C 1
ATOM 1424 O O . ASP A 1 189 ? 37.954 0.182 -52.629 1.00 39.94 189 ASP A O 1
ATOM 1428 N N . ALA A 1 190 ? 38.239 -2.064 -52.618 1.00 35.25 190 ALA A N 1
ATOM 1429 C CA . ALA A 1 190 ? 39.584 -2.255 -53.219 1.00 35.25 190 ALA A CA 1
ATOM 1430 C C . ALA A 1 190 ? 40.232 -3.639 -52.889 1.00 35.25 190 ALA A C 1
ATOM 1432 O O . ALA A 1 190 ? 40.791 -3.841 -51.817 1.00 35.25 190 ALA A O 1
ATOM 1433 N N . VAL A 1 191 ? 40.143 -4.568 -53.856 1.00 35.50 191 VAL A N 1
ATOM 1434 C CA . VAL A 1 191 ? 41.096 -5.602 -54.375 1.00 35.50 191 VAL A CA 1
ATOM 1435 C C . VAL A 1 191 ? 42.090 -6.386 -53.439 1.00 35.50 191 VAL A C 1
ATOM 1437 O O . VAL A 1 191 ? 42.837 -5.774 -52.682 1.00 35.50 191 VAL A O 1
ATOM 1440 N N . PRO A 1 192 ? 42.212 -7.743 -53.566 1.00 49.91 192 PRO A N 1
ATOM 1441 C CA . PRO A 1 192 ? 43.091 -8.655 -52.780 1.00 49.91 192 PRO A CA 1
ATOM 1442 C C . PRO A 1 192 ? 44.443 -8.975 -53.505 1.00 49.91 192 PRO A C 1
ATOM 1444 O O . PRO A 1 192 ? 44.571 -8.539 -54.652 1.00 49.91 192 PRO A O 1
ATOM 1447 N N . PRO A 1 193 ? 45.462 -9.709 -52.949 1.00 44.53 193 PRO A N 1
ATOM 1448 C CA . PRO A 1 193 ? 45.425 -11.189 -52.806 1.00 44.53 193 PRO A CA 1
ATOM 1449 C C . PRO A 1 193 ? 46.290 -11.871 -51.689 1.00 44.53 193 PRO A C 1
ATOM 1451 O O . PRO A 1 193 ? 47.352 -11.410 -51.294 1.00 44.53 193 PRO A O 1
ATOM 1454 N N . MET A 1 194 ? 45.814 -13.054 -51.259 1.00 39.19 194 MET A N 1
ATOM 1455 C CA . MET A 1 194 ? 46.517 -14.342 -51.023 1.00 39.19 194 MET A CA 1
ATOM 1456 C C . MET A 1 194 ? 47.876 -14.402 -50.288 1.00 39.19 194 MET A C 1
ATOM 1458 O O . MET A 1 194 ? 48.883 -14.117 -50.916 1.00 39.19 194 MET A O 1
ATOM 1462 N N . ILE A 1 195 ? 47.932 -15.035 -49.094 1.00 40.44 195 ILE A N 1
ATOM 1463 C CA . ILE A 1 195 ? 48.936 -16.078 -48.746 1.00 40.44 195 ILE A CA 1
ATOM 1464 C C . ILE A 1 195 ? 48.333 -17.099 -47.751 1.00 40.44 195 ILE A C 1
ATOM 1466 O O . ILE A 1 195 ? 47.702 -16.749 -46.759 1.00 40.44 195 ILE A O 1
ATOM 1470 N N . SER A 1 196 ? 48.526 -18.375 -48.082 1.00 34.75 196 SER A N 1
ATOM 1471 C CA . SER A 1 196 ? 48.154 -19.613 -47.382 1.00 34.75 196 SER A CA 1
ATOM 1472 C C . SER A 1 196 ? 49.125 -19.972 -46.231 1.00 34.75 196 SER A C 1
ATOM 1474 O O . SER A 1 196 ? 50.212 -19.412 -46.180 1.00 34.75 196 SER A O 1
ATOM 1476 N N . GLN A 1 197 ? 48.784 -21.023 -45.456 1.00 38.50 197 GLN A N 1
ATOM 1477 C CA . GLN A 1 197 ? 49.637 -21.910 -44.610 1.00 38.50 197 GLN A CA 1
ATOM 1478 C C . GLN A 1 197 ? 49.484 -21.725 -43.079 1.00 38.50 197 GLN A C 1
ATOM 1480 O O . GLN A 1 197 ? 49.837 -20.698 -42.525 1.00 38.50 197 GLN A O 1
ATOM 1485 N N . THR A 1 198 ? 48.729 -22.582 -42.372 1.00 38.38 198 THR A N 1
ATOM 1486 C CA . THR A 1 198 ? 49.053 -23.902 -41.755 1.00 38.38 198 THR A CA 1
ATOM 1487 C C . THR A 1 198 ? 49.916 -23.893 -40.477 1.00 38.38 198 THR A C 1
ATOM 1489 O O . THR A 1 198 ? 51.086 -23.548 -40.537 1.00 38.38 198 THR A O 1
ATOM 1492 N N . ARG A 1 199 ? 49.360 -24.532 -39.423 1.00 37.78 199 ARG A N 1
ATOM 1493 C CA . ARG A 1 199 ? 49.996 -25.363 -38.360 1.00 37.78 199 ARG A CA 1
ATOM 1494 C C . ARG A 1 199 ? 50.849 -24.718 -37.242 1.00 37.78 199 ARG A C 1
ATOM 1496 O O . ARG A 1 199 ? 51.685 -23.868 -37.482 1.00 37.78 199 ARG A O 1
ATOM 1503 N N . GLY A 1 200 ? 50.736 -25.325 -36.046 1.00 38.19 200 GLY A N 1
ATOM 1504 C CA . GLY A 1 200 ? 51.761 -25.354 -34.979 1.00 38.19 200 GLY A CA 1
ATOM 1505 C C . GLY A 1 200 ? 51.355 -24.589 -33.707 1.00 38.19 200 GLY A C 1
ATOM 1506 O O . GLY A 1 200 ? 51.292 -23.375 -33.743 1.00 38.19 200 GLY A O 1
ATOM 1507 N N . MET A 1 201 ? 50.885 -25.181 -32.602 1.00 38.09 201 MET A N 1
ATOM 1508 C CA . MET A 1 201 ? 51.519 -26.123 -31.660 1.00 38.09 201 MET A CA 1
ATOM 1509 C C . MET A 1 201 ? 52.491 -25.460 -30.653 1.00 38.09 201 MET A C 1
ATOM 1511 O O . MET A 1 201 ? 53.569 -25.025 -31.015 1.00 38.09 201 MET A O 1
ATOM 1515 N N . LEU A 1 202 ? 52.069 -25.485 -29.376 1.00 38.62 202 LEU A N 1
ATOM 1516 C CA . LEU A 1 202 ? 52.831 -25.678 -28.125 1.00 38.62 202 LEU A CA 1
ATOM 1517 C C . LEU A 1 202 ? 54.038 -24.770 -27.748 1.00 38.62 202 LEU A C 1
ATOM 1519 O O . LEU A 1 202 ? 55.109 -24.858 -28.324 1.00 38.62 202 LEU A O 1
ATOM 1523 N N . ARG A 1 203 ? 53.895 -24.194 -26.535 1.00 39.06 203 ARG A N 1
ATOM 1524 C CA . ARG A 1 203 ? 54.810 -24.280 -25.361 1.00 39.06 203 ARG A CA 1
ATOM 1525 C C . ARG A 1 203 ? 56.016 -23.321 -25.190 1.00 39.06 203 ARG A C 1
ATOM 1527 O O . ARG A 1 203 ? 57.029 -23.453 -25.851 1.00 39.06 203 ARG A O 1
ATOM 1534 N N . LYS A 1 204 ? 55.932 -22.601 -24.054 1.00 36.59 204 LYS A N 1
ATOM 1535 C CA . LYS A 1 204 ? 56.760 -22.699 -22.819 1.00 36.59 204 LYS A CA 1
ATOM 1536 C C . LYS A 1 204 ? 58.128 -21.975 -22.715 1.00 36.59 204 LYS A C 1
ATOM 1538 O O . LYS A 1 204 ? 59.082 -22.312 -23.393 1.00 36.59 204 LYS A O 1
ATOM 1543 N N . ASP A 1 205 ? 58.171 -21.182 -21.632 1.00 37.66 205 ASP A N 1
ATOM 1544 C CA . ASP A 1 205 ? 59.247 -20.852 -20.669 1.00 37.66 205 ASP A CA 1
ATOM 1545 C C . ASP A 1 205 ? 60.382 -19.870 -20.992 1.00 37.66 205 ASP A C 1
ATOM 1547 O O . ASP A 1 205 ? 61.081 -19.971 -21.990 1.00 37.66 205 ASP A O 1
ATOM 1551 N N . ARG A 1 206 ? 60.663 -19.124 -19.908 1.00 38.28 206 ARG A N 1
ATOM 1552 C CA . ARG A 1 206 ? 61.948 -18.613 -19.397 1.00 38.28 206 ARG A CA 1
ATOM 1553 C C . ARG A 1 206 ? 62.504 -17.327 -20.006 1.00 38.28 206 ARG A C 1
ATOM 1555 O O . ARG A 1 206 ? 63.123 -17.335 -21.055 1.00 38.28 206 ARG A O 1
ATOM 1562 N N . GLY A 1 207 ? 62.541 -16.293 -19.163 1.00 32.22 207 GLY A N 1
ATOM 1563 C CA . GLY A 1 207 ? 63.615 -16.236 -18.166 1.00 32.22 207 GLY A CA 1
ATOM 1564 C C . GLY A 1 207 ? 64.152 -14.838 -17.850 1.00 32.22 207 GLY A C 1
ATOM 1565 O O . GLY A 1 207 ? 64.346 -14.028 -18.745 1.00 32.22 207 GLY A O 1
ATOM 1566 N N . GLY A 1 208 ? 64.484 -14.646 -16.566 1.00 34.66 208 GLY A N 1
ATOM 1567 C CA . GLY A 1 208 ? 65.505 -13.706 -16.076 1.00 34.66 208 GLY A CA 1
ATOM 1568 C C . GLY A 1 208 ? 64.961 -12.391 -15.501 1.00 34.66 208 GLY A C 1
ATOM 1569 O O . GLY A 1 208 ? 64.285 -11.658 -16.201 1.00 34.66 208 GLY A O 1
ATOM 1570 N N . GLY A 1 209 ? 65.232 -12.003 -14.253 1.00 33.78 209 GLY A N 1
ATOM 1571 C CA . GLY A 1 209 ? 66.074 -12.598 -13.217 1.00 33.78 209 GLY A CA 1
ATOM 1572 C C . GLY A 1 209 ? 66.369 -11.593 -12.089 1.00 33.78 209 GLY A C 1
ATOM 1573 O O . GLY A 1 209 ? 66.241 -10.391 -12.303 1.00 33.78 209 GLY A O 1
ATOM 1574 N N . ALA A 1 210 ? 66.838 -12.144 -10.955 1.00 36.50 210 ALA A N 1
ATOM 1575 C CA . ALA A 1 210 ? 67.589 -11.515 -9.848 1.00 36.50 210 ALA A CA 1
ATOM 1576 C C . ALA A 1 210 ? 66.755 -10.615 -8.892 1.00 36.50 210 ALA A C 1
ATOM 1578 O O . ALA A 1 210 ? 65.943 -9.829 -9.353 1.00 36.50 210 ALA A O 1
ATOM 1579 N N . ILE A 1 211 ? 66.832 -10.638 -7.552 1.00 44.16 211 ILE A N 1
ATOM 1580 C CA . ILE A 1 211 ? 67.774 -11.070 -6.486 1.00 44.16 211 ILE A CA 1
ATOM 1581 C C . ILE A 1 211 ? 66.858 -11.301 -5.245 1.00 44.16 211 ILE A C 1
ATOM 1583 O O . ILE A 1 211 ? 65.923 -10.529 -5.077 1.00 44.16 211 ILE A O 1
ATOM 1587 N N . GLY A 1 212 ? 66.913 -12.322 -4.383 1.00 34.16 212 GLY A N 1
ATOM 1588 C CA . GLY A 1 212 ? 68.024 -12.991 -3.710 1.00 34.16 212 GLY A CA 1
ATOM 1589 C C . GLY A 1 212 ? 67.981 -12.650 -2.203 1.00 34.16 212 GLY A C 1
ATOM 1590 O O . GLY A 1 212 ? 67.956 -11.471 -1.865 1.00 34.16 212 GLY A O 1
ATOM 1591 N N . VAL A 1 213 ? 68.053 -13.686 -1.355 1.00 39.66 213 VAL A N 1
ATOM 1592 C CA . VAL A 1 213 ? 68.359 -13.727 0.097 1.00 39.66 213 VAL A CA 1
ATOM 1593 C C . VAL A 1 213 ? 67.196 -13.996 1.078 1.00 39.66 213 VAL A C 1
ATOM 1595 O O . VAL A 1 213 ? 66.340 -13.159 1.355 1.00 39.66 213 VAL A O 1
ATOM 1598 N N . ASP A 1 214 ? 67.261 -15.228 1.586 1.00 38.44 214 ASP A N 1
ATOM 1599 C CA . ASP A 1 214 ? 66.645 -15.898 2.732 1.00 38.44 214 ASP A CA 1
ATOM 1600 C C . ASP A 1 214 ? 66.782 -15.154 4.078 1.00 38.44 214 ASP A C 1
ATOM 1602 O O . ASP A 1 214 ? 67.773 -14.468 4.307 1.00 38.44 214 ASP A O 1
ATOM 1606 N N . ASP A 1 215 ? 65.826 -15.332 4.998 1.00 37.72 215 ASP A N 1
ATOM 1607 C CA . ASP A 1 215 ? 66.039 -16.049 6.273 1.00 37.72 215 ASP A CA 1
ATOM 1608 C C . ASP A 1 215 ? 64.810 -15.937 7.203 1.00 37.72 215 ASP A C 1
ATOM 1610 O O . ASP A 1 215 ? 63.976 -15.034 7.122 1.00 37.72 215 ASP A O 1
ATOM 1614 N N . GLU A 1 216 ? 64.697 -16.956 8.037 1.00 38.09 216 GLU A N 1
ATOM 1615 C CA . GLU A 1 216 ? 63.617 -17.391 8.902 1.00 38.09 216 GLU A CA 1
ATOM 1616 C C . GLU A 1 216 ? 63.289 -16.446 10.083 1.00 38.09 216 GLU A C 1
ATOM 1618 O O . GLU A 1 216 ? 64.136 -15.740 10.620 1.00 38.09 216 GLU A O 1
ATOM 1623 N N . GLY A 1 217 ? 62.055 -16.547 10.596 1.00 36.28 217 GLY A N 1
ATOM 1624 C CA . GLY A 1 217 ? 61.823 -16.400 12.037 1.00 36.28 217 GLY A CA 1
ATOM 1625 C C . GLY A 1 217 ? 61.072 -15.155 12.523 1.00 36.28 217 GLY A C 1
ATOM 1626 O O . GLY A 1 217 ? 61.617 -14.069 12.681 1.00 36.28 217 GLY A O 1
ATOM 1627 N N . GLY A 1 218 ? 59.840 -15.391 12.983 1.00 33.53 218 GLY A N 1
ATOM 1628 C CA . GLY A 1 218 ? 59.373 -14.778 14.228 1.00 33.53 218 GLY A CA 1
ATOM 1629 C C . GLY A 1 218 ? 58.286 -13.706 14.129 1.00 33.53 218 GLY A C 1
ATOM 1630 O O . GLY A 1 218 ? 58.478 -12.608 13.623 1.00 33.53 218 GLY A O 1
ATOM 1631 N N . GLY A 1 219 ? 57.170 -13.978 14.810 1.00 39.72 219 GLY A N 1
ATOM 1632 C CA . GLY A 1 219 ? 56.505 -12.931 15.589 1.00 39.72 219 GLY A CA 1
ATOM 1633 C C . GLY A 1 219 ? 55.149 -12.448 15.086 1.00 39.72 219 GLY A C 1
ATOM 1634 O O . GLY A 1 219 ? 55.002 -11.372 14.517 1.00 39.72 219 GLY A O 1
ATOM 1635 N N . THR A 1 220 ? 54.121 -13.202 15.467 1.00 50.81 220 THR A N 1
ATOM 1636 C CA . THR A 1 220 ? 52.822 -12.710 15.956 1.00 50.81 220 THR A CA 1
ATOM 1637 C C . THR A 1 220 ? 52.716 -11.199 16.221 1.00 50.81 220 THR A C 1
ATOM 1639 O O . THR A 1 220 ? 53.310 -10.713 17.183 1.00 50.81 220 THR A O 1
ATOM 1642 N N . LYS A 1 221 ? 51.797 -10.497 15.540 1.00 60.75 221 LYS A N 1
ATOM 1643 C CA . LYS A 1 221 ? 51.089 -9.338 16.124 1.00 60.75 221 LYS A CA 1
ATOM 1644 C C . LYS A 1 221 ? 49.605 -9.330 15.754 1.00 60.75 221 LYS A C 1
ATOM 1646 O O . LYS A 1 221 ? 49.161 -8.661 14.828 1.00 60.75 221 LYS A O 1
ATOM 1651 N N . LYS A 1 222 ? 48.824 -10.012 16.602 1.00 58.19 222 LYS A N 1
ATOM 1652 C CA . LYS A 1 222 ? 47.471 -9.579 16.977 1.00 58.19 222 LYS A CA 1
ATOM 1653 C C . LYS A 1 222 ? 47.556 -8.120 17.434 1.00 58.19 222 LYS A C 1
ATOM 1655 O O . LYS A 1 222 ? 48.317 -7.822 18.353 1.00 58.19 222 LYS A O 1
ATOM 1660 N N . ARG A 1 223 ? 46.736 -7.230 16.881 1.00 62.03 223 ARG A N 1
ATOM 1661 C CA . ARG A 1 223 ? 46.409 -5.964 17.548 1.00 62.03 223 ARG A CA 1
ATOM 1662 C C . ARG A 1 223 ? 44.905 -5.873 17.725 1.00 62.03 223 ARG A C 1
ATOM 1664 O O . ARG A 1 223 ? 44.160 -5.471 16.844 1.00 62.03 223 ARG A O 1
ATOM 1671 N N . PHE A 1 224 ? 44.507 -6.296 18.921 1.00 57.28 224 PHE A N 1
ATOM 1672 C CA . PHE A 1 224 ? 43.359 -5.769 19.638 1.00 57.28 224 PHE A CA 1
ATOM 1673 C C . PHE A 1 224 ? 43.288 -4.245 19.470 1.00 57.28 224 PHE A C 1
ATOM 1675 O O . PHE A 1 224 ? 44.252 -3.550 19.789 1.00 57.28 224 PHE A O 1
ATOM 1682 N N . SER A 1 225 ? 42.120 -3.731 19.100 1.00 58.12 225 SER A N 1
ATOM 1683 C CA . SER A 1 225 ? 41.637 -2.492 19.698 1.00 58.12 225 SER A CA 1
ATOM 1684 C C . SER A 1 225 ? 40.334 -2.806 20.411 1.00 58.12 225 SER A C 1
ATOM 1686 O O . SER A 1 225 ? 39.390 -3.368 19.861 1.00 58.12 225 SER A O 1
ATOM 1688 N N . LYS A 1 226 ? 40.396 -2.549 21.707 1.00 59.12 226 LYS A N 1
ATOM 1689 C CA . LYS A 1 226 ? 39.481 -2.931 22.764 1.00 59.12 226 LYS A CA 1
ATOM 1690 C C . LYS A 1 226 ? 38.383 -1.869 22.836 1.00 59.12 226 LYS A C 1
ATOM 1692 O O . LYS A 1 226 ? 38.658 -0.680 22.719 1.00 59.12 226 LYS A O 1
ATOM 1697 N N . ARG A 1 227 ? 37.156 -2.328 23.077 1.00 58.97 227 ARG A N 1
ATOM 1698 C CA . ARG A 1 227 ? 35.994 -1.557 23.546 1.00 58.97 227 ARG A CA 1
ATOM 1699 C C . ARG A 1 227 ? 36.414 -0.440 24.515 1.00 58.97 227 ARG A C 1
ATOM 1701 O O . ARG A 1 227 ? 36.984 -0.740 25.562 1.00 58.97 227 ARG A O 1
ATOM 1708 N N . SER A 1 228 ? 36.032 0.802 24.224 1.00 54.31 228 SER A N 1
ATOM 1709 C CA . SER A 1 228 ? 35.814 1.798 25.273 1.00 54.31 228 SER A CA 1
ATOM 1710 C C . SER A 1 228 ? 34.364 1.676 25.745 1.00 54.31 228 SER A C 1
ATOM 1712 O O . SER A 1 228 ? 33.415 1.968 25.024 1.00 54.31 228 SER A O 1
ATOM 1714 N N . SER A 1 229 ? 34.219 1.115 26.941 1.00 52.38 229 SER A N 1
ATOM 1715 C CA . SER A 1 229 ? 33.070 1.214 27.849 1.00 52.38 229 SER A CA 1
ATOM 1716 C C . SER A 1 229 ? 32.753 2.685 28.172 1.00 52.38 229 SER A C 1
ATOM 1718 O O . SER A 1 229 ? 33.690 3.457 28.337 1.00 52.38 229 SER A O 1
ATOM 1720 N N . ARG A 1 230 ? 31.500 3.123 28.336 1.00 53.88 230 ARG A N 1
ATOM 1721 C CA . ARG A 1 230 ? 30.724 3.119 29.602 1.00 53.88 230 ARG A CA 1
ATOM 1722 C C . ARG A 1 230 ? 29.389 3.827 29.304 1.00 53.88 230 ARG A C 1
ATOM 1724 O O . ARG A 1 230 ? 29.394 4.879 28.684 1.00 53.88 230 ARG A O 1
ATOM 1731 N N . SER A 1 231 ? 28.244 3.165 29.467 1.00 53.06 231 SER A N 1
ATOM 1732 C CA . SER A 1 231 ? 27.301 3.360 30.586 1.00 53.06 231 SER A CA 1
ATOM 1733 C C . SER A 1 231 ? 27.024 4.824 30.958 1.00 53.06 231 SER A C 1
ATOM 1735 O O . SER A 1 231 ? 27.864 5.476 31.572 1.00 53.06 231 SER A O 1
ATOM 1737 N N . GLY A 1 232 ? 25.801 5.271 30.687 1.00 53.28 232 GLY A N 1
ATOM 1738 C CA . GLY A 1 232 ? 25.193 6.460 31.278 1.00 53.28 232 GLY A CA 1
ATOM 1739 C C . GLY A 1 232 ? 23.734 6.173 31.61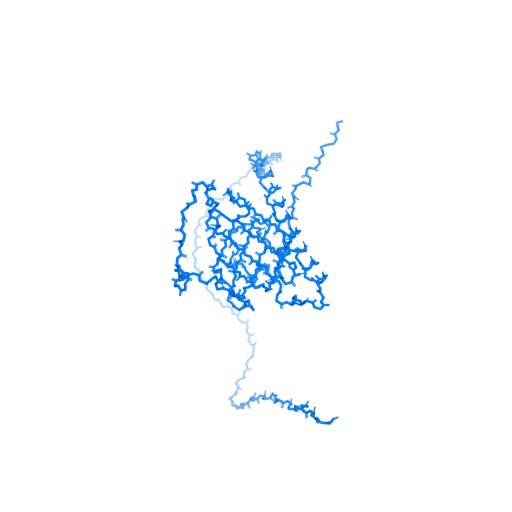9 1.00 53.28 232 GLY A C 1
ATOM 1740 O O . GLY A 1 232 ? 22.839 6.796 31.066 1.00 53.28 232 GLY A O 1
ATOM 1741 N N . LEU A 1 233 ? 23.492 5.171 32.472 1.00 58.22 233 LEU A N 1
ATOM 1742 C CA . LEU A 1 233 ? 22.270 5.160 33.272 1.00 58.22 233 LEU A CA 1
ATOM 1743 C C . LEU A 1 233 ? 22.424 6.289 34.293 1.00 58.22 233 LEU A C 1
ATOM 1745 O O . LEU A 1 233 ? 23.304 6.215 35.148 1.00 58.22 233 LEU A O 1
ATOM 1749 N N . ALA A 1 234 ? 21.579 7.305 34.200 1.00 58.16 234 ALA A N 1
ATOM 1750 C CA 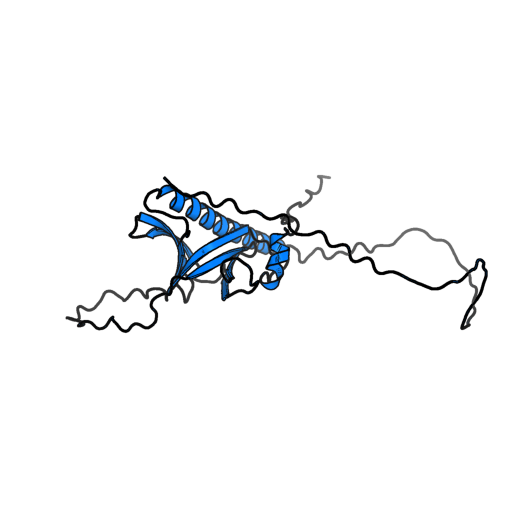. ALA A 1 234 ? 21.267 8.168 35.324 1.00 58.16 234 ALA A CA 1
ATOM 1751 C C . ALA A 1 234 ? 19.744 8.206 35.439 1.00 58.16 234 ALA A C 1
ATOM 1753 O O . ALA A 1 234 ? 19.045 8.633 34.523 1.00 58.16 234 ALA A O 1
ATOM 1754 N N . ALA A 1 235 ? 19.262 7.656 36.545 1.00 52.50 235 ALA A N 1
ATOM 1755 C CA . ALA A 1 235 ? 17.905 7.795 37.030 1.00 52.50 235 ALA A CA 1
ATOM 1756 C C . ALA A 1 235 ? 17.901 8.793 38.201 1.00 52.50 235 ALA A C 1
ATOM 1758 O O . ALA A 1 235 ? 18.957 9.044 38.784 1.00 52.50 235 ALA A O 1
ATOM 1759 N N . VAL A 1 236 ? 16.680 9.183 38.592 1.00 44.34 236 VAL A N 1
ATOM 1760 C CA . VAL A 1 236 ? 16.259 9.775 39.880 1.00 44.34 236 VAL A CA 1
ATOM 1761 C C . VAL A 1 236 ? 16.634 11.268 40.047 1.00 44.34 236 VAL A C 1
ATOM 1763 O O . VAL A 1 236 ? 17.772 11.642 39.797 1.00 44.34 236 VAL A O 1
ATOM 1766 N N . PHE A 1 237 ? 15.748 12.208 40.404 1.00 48.19 237 PHE A N 1
ATOM 1767 C CA . PHE A 1 237 ? 14.497 12.197 41.181 1.00 48.19 237 PHE A CA 1
ATOM 1768 C C . PHE A 1 237 ? 13.454 13.148 40.586 1.00 48.19 237 PHE A C 1
ATOM 1770 O O . PHE A 1 237 ? 13.869 14.184 40.019 1.00 48.19 237 PHE A O 1
#